Protein 5XHB (pdb70)

Sequence (195 aa):
VRFDEGSYTNFIYDNKSYFVTDKEIPQENVNNSKVKFYKLLIVDKSEKLLSSSNKNSVTLVLNNIYEASDKSLCGINDRYYKILPESDKGAVKALRLQNFDDNFVIDKNDSRKIDYGNIYSISDTTVSDEELGEYQDVLAEVRVFDSVSGKSIPRSEWQSRTEWDYGEIHSIRGKSLTEAFAVEINDDFKLATKV

Structure (mmCIF, N/CA/C/O backbone):
data_5XHB
#
_entry.id   5XHB
#
_cell.length_a   45.984
_cell.length_b   76.866
_cell.length_c   76.667
_cell.angle_alpha   90.00
_cell.angle_beta   90.00
_cell.angle_gamma   90.00
#
_symmetry.space_group_name_H-M   'P 21 21 21'
#
loop_
_entity.id
_entity.type
_entity.pdbx_description
1 polymer 'Nisin immunity protein'
2 non-polymer 'SULFATE ION'
3 water water
#
loop_
_atom_site.group_PDB
_atom_site.id
_atom_site.type_symbol
_atom_site.label_atom_id
_atom_site.label_alt_id
_atom_site.label_comp_id
_atom_site.label_asym_id
_atom_site.label_entity_id
_atom_site.label_seq_id
_atom_site.pdbx_PDB_ins_code
_atom_site.Cartn_x
_atom_site.Cartn_y
_atom_site.Cartn_z
_atom_site.occupancy
_atom_site.B_iso_or_equiv
_atom_site.auth_seq_id
_atom_site.auth_comp_id
_atom_site.auth_asym_id
_atom_site.auth_atom_id
_atom_site.pdbx_PDB_model_num
ATOM 1 N N . VAL A 1 10 ? 50.112 50.454 61.851 1.00 29.39 28 VAL A N 1
ATOM 2 C CA . VAL A 1 10 ? 48.754 50.885 61.522 1.00 28.20 28 VAL A CA 1
ATOM 3 C C . VAL A 1 10 ? 48.292 52.030 62.420 1.00 30.70 28 VAL A C 1
ATOM 4 O O . VAL A 1 10 ? 48.112 51.856 63.626 1.00 32.37 28 VAL A O 1
ATOM 8 N N . ARG A 1 11 ? 48.108 53.203 61.828 1.00 24.04 29 ARG A N 1
ATOM 9 C CA . ARG A 1 11 ? 47.684 54.379 62.572 1.00 25.00 29 ARG A CA 1
ATOM 10 C C . ARG A 1 11 ? 46.453 55.020 61.963 1.00 21.90 29 ARG A C 1
ATOM 11 O O . ARG A 1 11 ? 46.510 55.550 60.857 1.00 22.74 29 ARG A O 1
ATOM 19 N N . PHE A 1 12 ? 45.345 55.006 62.691 1.00 19.64 30 PHE A N 1
ATOM 20 C CA . PHE A 1 12 ? 44.154 55.689 62.207 1.00 23.37 30 PHE A CA 1
ATOM 21 C C . PHE A 1 12 ? 44.296 57.190 62.367 1.00 27.89 30 PHE A C 1
ATOM 22 O O . PHE A 1 12 ? 44.895 57.655 63.340 1.00 26.24 30 PHE A O 1
ATOM 30 N N . ASP A 1 13 ? 43.771 57.935 61.395 1.00 23.36 31 ASP A N 1
ATOM 31 C CA . ASP A 1 13 ? 43.704 59.394 61.480 1.00 28.06 31 ASP A CA 1
ATOM 32 C C . ASP A 1 13 ? 42.912 59.813 62.708 1.00 29.30 31 ASP A C 1
ATOM 33 O O . ASP A 1 13 ? 41.954 59.141 63.091 1.00 28.28 31 ASP A O 1
ATOM 38 N N . GLU A 1 14 ? 43.306 60.926 63.323 1.00 31.79 32 GLU A N 1
ATOM 39 C CA . GLU A 1 14 ? 42.614 61.407 64.516 1.00 29.82 32 GLU A CA 1
ATOM 40 C C . GLU A 1 14 ? 41.143 61.641 64.206 1.00 31.86 32 GLU A C 1
ATOM 41 O O . GLU A 1 14 ? 40.807 62.250 63.192 1.00 31.80 32 GLU A O 1
ATOM 47 N N . GLY A 1 15 ? 40.264 61.129 65.063 1.00 25.83 33 GLY A N 1
ATOM 48 C CA . GLY A 1 15 ? 38.836 61.309 64.876 1.00 29.09 33 GLY A CA 1
ATOM 49 C C . GLY A 1 15 ? 38.168 60.432 63.821 1.00 24.45 33 GLY A C 1
ATOM 50 O O . GLY A 1 15 ? 36.969 60.546 63.609 1.00 24.36 33 GLY A O 1
ATOM 51 N N . SER A 1 16 ? 38.927 59.557 63.165 1.00 24.78 34 SER A N 1
ATOM 52 C CA . SER A 1 16 ? 38.366 58.709 62.108 1.00 21.51 34 SER A CA 1
ATOM 53 C C . SER A 1 16 ? 38.227 57.253 62.538 1.00 22.00 34 SER A C 1
ATOM 54 O O . SER A 1 16 ? 39.079 56.742 63.258 1.00 24.85 34 SER A O 1
ATOM 57 N N . TYR A 1 17 ? 37.167 56.580 62.094 1.00 17.73 35 TYR A N 1
ATOM 58 C CA . TYR A 1 17 ? 37.131 55.129 62.243 1.00 20.24 35 TYR A CA 1
ATOM 59 C C . TYR A 1 17 ? 37.335 54.411 60.897 1.00 18.52 35 TYR A C 1
ATOM 60 O O . TYR A 1 17 ? 37.227 53.190 60.835 1.00 20.21 35 TYR A O 1
ATOM 69 N N . THR A 1 18 ? 37.660 55.143 59.829 1.00 17.67 36 THR A N 1
ATOM 70 C CA . THR A 1 18 ? 37.860 54.479 58.531 1.00 17.86 36 THR A CA 1
ATOM 71 C C . THR A 1 18 ? 39.208 54.787 57.867 1.00 17.96 36 THR A C 1
ATOM 72 O O . THR A 1 18 ? 39.729 53.971 57.099 1.00 15.76 36 THR A O 1
ATOM 76 N N . ASN A 1 19 ? 39.775 55.953 58.142 1.00 15.36 37 ASN A N 1
ATOM 77 C CA . ASN A 1 19 ? 40.964 56.376 57.405 1.00 17.58 37 ASN A CA 1
ATOM 78 C C . ASN A 1 19 ? 42.252 56.153 58.193 1.00 17.60 37 ASN A C 1
ATOM 79 O O . ASN A 1 19 ? 42.374 56.566 59.359 1.00 20.07 37 ASN A O 1
ATOM 84 N N . PHE A 1 20 ? 43.217 55.492 57.566 1.00 18.05 38 PHE A N 1
ATOM 85 C CA . PHE A 1 20 ? 44.433 55.149 58.286 1.00 18.27 38 PHE A CA 1
ATOM 86 C C . PHE A 1 20 ? 45.654 55.066 57.396 1.00 19.88 38 PHE A C 1
ATOM 87 O O . PHE A 1 20 ? 45.565 55.076 56.165 1.00 16.94 38 PHE A O 1
ATOM 95 N N . ILE A 1 21 ? 46.808 54.982 58.040 1.00 20.51 39 ILE A N 1
ATOM 96 C CA . ILE A 1 21 ? 48.054 54.807 57.328 1.00 17.92 39 ILE A CA 1
ATOM 97 C C . ILE A 1 21 ? 48.692 53.497 57.753 1.00 20.62 39 ILE A C 1
ATOM 98 O O . ILE A 1 21 ? 48.728 53.172 58.938 1.00 25.69 39 ILE A O 1
ATOM 103 N N . TYR A 1 22 ? 49.181 52.740 56.785 1.00 22.83 40 TYR A N 1
ATOM 104 C CA . TYR A 1 22 ? 49.849 51.489 57.079 1.00 24.78 40 TYR A CA 1
ATOM 105 C C . TYR A 1 22 ? 51.039 51.336 56.140 1.00 31.38 40 TYR A C 1
ATOM 106 O O . TYR A 1 22 ? 50.894 51.440 54.923 1.00 28.20 40 TYR A O 1
ATOM 115 N N . ASP A 1 23 ? 52.216 51.108 56.718 1.00 32.14 41 ASP A N 1
ATOM 116 C CA . ASP A 1 23 ? 53.444 50.945 55.942 1.00 36.84 41 ASP A CA 1
ATOM 117 C C . ASP A 1 23 ? 53.642 52.142 55.016 1.00 32.70 41 ASP A C 1
ATOM 118 O O . ASP A 1 23 ? 53.942 51.985 53.835 1.00 35.03 41 ASP A O 1
ATOM 123 N N . ASN A 1 24 ? 53.426 53.333 55.568 1.00 30.92 42 ASN A N 1
ATOM 124 C CA . ASN A 1 24 ? 53.564 54.606 54.855 1.00 33.27 42 ASN A CA 1
ATOM 125 C C . ASN A 1 24 ? 52.623 54.839 53.663 1.00 31.43 42 ASN A C 1
ATOM 126 O O . ASN A 1 24 ? 52.902 55.685 52.815 1.00 32.34 42 ASN A O 1
ATOM 131 N N . LYS A 1 25 ? 51.519 54.107 53.593 1.00 21.25 43 LYS A N 1
ATOM 132 C CA . LYS A 1 25 ? 50.542 54.327 52.521 1.00 21.93 43 LYS A CA 1
ATOM 133 C C . LYS A 1 25 ? 49.162 54.587 53.124 1.00 20.79 43 LYS A C 1
ATOM 134 O O . LYS A 1 25 ? 48.838 54.044 54.169 1.00 20.02 43 LYS A O 1
ATOM 140 N N . SER A 1 26 ? 48.360 55.421 52.471 1.00 17.07 44 SER A N 1
ATOM 141 C CA . SER A 1 26 ? 47.052 55.770 53.009 1.00 17.81 44 SER A CA 1
ATOM 142 C C . SER A 1 26 ? 45.942 54.870 52.472 1.00 17.57 44 SER A C 1
ATOM 143 O O . SER A 1 26 ? 45.812 54.688 51.258 1.00 15.00 44 SER A O 1
ATOM 146 N N . TYR A 1 27 ? 45.133 54.347 53.390 1.00 16.21 45 TYR A N 1
ATOM 147 C CA . TYR A 1 27 ? 44.035 53.433 53.071 1.00 16.36 45 TYR A CA 1
ATOM 148 C C . TYR A 1 27 ? 42.749 53.862 53.745 1.00 15.82 45 TYR A C 1
ATOM 149 O O . TYR A 1 27 ? 42.780 54.619 54.719 1.00 17.48 45 TYR A O 1
ATOM 158 N N . PHE A 1 28 ? 41.618 53.319 53.294 1.00 12.05 46 PHE A N 1
ATOM 159 C CA . PHE A 1 28 ? 40.422 53.395 54.125 1.00 13.22 46 PHE A CA 1
ATOM 160 C C . PHE A 1 28 ? 39.720 52.043 54.238 1.00 12.09 46 PHE A C 1
ATOM 161 O O . PHE A 1 28 ? 39.857 51.178 53.380 1.00 10.15 46 PHE A O 1
ATOM 169 N N . VAL A 1 29 ? 39.003 51.847 55.339 1.00 10.29 47 VAL A N 1
ATOM 170 C CA . VAL A 1 29 ? 38.150 50.669 55.474 1.00 11.35 47 VAL A CA 1
ATOM 171 C C . VAL A 1 29 ? 36.872 50.882 54.670 1.00 12.35 47 VAL A C 1
ATOM 172 O O . VAL A 1 29 ? 36.146 51.857 54.887 1.00 13.83 47 VAL A O 1
ATOM 176 N N . THR A 1 30 ? 36.598 49.963 53.753 1.00 12.38 48 THR A N 1
ATOM 177 C CA . THR A 1 30 ? 35.413 50.037 52.912 1.00 11.43 48 THR A CA 1
ATOM 178 C C . THR A 1 30 ? 34.223 49.337 53.546 1.00 12.62 48 THR A C 1
ATOM 179 O O . THR A 1 30 ? 34.356 48.666 54.570 1.00 13.25 48 THR A O 1
ATOM 183 N N . ASP A 1 31 ? 33.071 49.456 52.887 1.00 12.26 49 ASP A N 1
ATOM 184 C CA . ASP A 1 31 ? 31.861 48.766 53.322 1.00 12.75 49 ASP A CA 1
ATOM 185 C C . ASP A 1 31 ? 31.711 47.413 52.611 1.00 20.19 49 ASP A C 1
ATOM 186 O O . ASP A 1 31 ? 30.648 46.782 52.676 1.00 18.80 49 ASP A O 1
ATOM 191 N N . LYS A 1 32 ? 32.766 46.982 51.916 1.00 14.88 50 LYS A N 1
ATOM 192 C CA . LYS A 1 32 ? 32.778 45.681 51.235 1.00 14.99 50 LYS A CA 1
ATOM 193 C C . LYS A 1 32 ? 33.141 44.555 52.197 1.00 16.44 50 LYS A C 1
ATOM 194 O O . LYS A 1 32 ? 34.305 44.389 52.535 1.00 14.04 50 LYS A O 1
ATOM 200 N N . GLU A 1 33 ? 32.159 43.767 52.624 1.00 16.35 51 GLU A N 1
ATOM 201 C CA . GLU A 1 33 ? 32.452 42.704 53.584 1.00 16.29 51 GLU A CA 1
ATOM 202 C C . GLU A 1 33 ? 33.071 41.504 52.882 1.00 17.72 51 GLU A C 1
ATOM 203 O O . GLU A 1 33 ? 32.674 41.143 51.770 1.00 18.57 51 GLU A O 1
ATOM 209 N N . ILE A 1 34 ? 34.067 40.906 53.525 1.00 18.79 52 ILE A N 1
ATOM 210 C CA . ILE A 1 34 ? 34.712 39.693 53.030 1.00 20.22 52 ILE A CA 1
ATOM 211 C C . ILE A 1 34 ? 34.290 38.491 53.879 1.00 22.49 52 ILE A C 1
ATOM 212 O O . ILE A 1 34 ? 34.501 38.498 55.091 1.00 20.49 52 ILE A O 1
ATOM 217 N N . PRO A 1 35 ? 33.707 37.455 53.256 1.00 24.98 53 PRO A N 1
ATOM 218 C CA . PRO A 1 35 ? 33.325 36.278 54.052 1.00 26.00 53 PRO A CA 1
ATOM 219 C C . PRO A 1 35 ? 34.542 35.615 54.680 1.00 29.23 53 PRO A C 1
ATOM 220 O O . PRO A 1 35 ? 35.623 35.618 54.083 1.00 27.70 53 PRO A O 1
ATOM 224 N N . GLN A 1 36 ? 34.370 35.049 55.869 1.00 29.23 54 GLN A N 1
ATOM 225 C CA . GLN A 1 36 ? 35.484 34.480 56.617 1.00 28.97 54 GLN A CA 1
ATOM 226 C C . GLN A 1 36 ? 36.212 33.415 55.806 1.00 25.67 54 GLN A C 1
ATOM 227 O O . GLN A 1 36 ? 37.419 33.250 55.929 1.00 30.35 54 GLN A O 1
ATOM 233 N N . GLU A 1 37 ? 35.471 32.705 54.967 1.00 26.56 55 GLU A N 1
ATOM 234 C CA . GLU A 1 37 ? 36.054 31.623 54.177 1.00 35.53 55 GLU A CA 1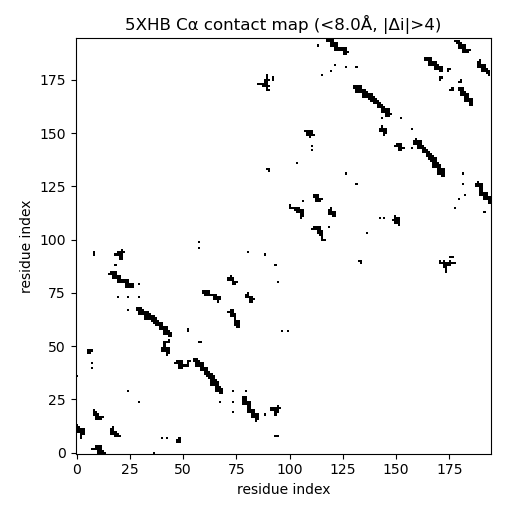
ATOM 235 C C . GLU A 1 37 ? 37.026 32.135 53.115 1.00 36.99 55 GLU A C 1
ATOM 236 O O . GLU A 1 37 ? 37.845 31.374 52.605 1.00 33.06 55 GLU A O 1
ATOM 242 N N . ASN A 1 38 ? 36.942 33.424 52.795 1.00 31.74 56 ASN A N 1
ATOM 243 C CA . ASN A 1 38 ? 37.825 34.030 51.801 1.00 25.64 56 ASN A CA 1
ATOM 244 C C . ASN A 1 38 ? 39.001 34.774 52.421 1.00 29.91 56 ASN A C 1
ATOM 245 O O . ASN A 1 38 ? 39.788 35.412 51.718 1.00 27.71 56 ASN A O 1
ATOM 250 N N . VAL A 1 39 ? 39.124 34.699 53.741 1.00 23.96 57 VAL A N 1
ATOM 251 C CA . VAL A 1 39 ? 40.186 35.408 54.424 1.00 24.59 57 VAL A CA 1
ATOM 252 C C . VAL A 1 39 ? 41.335 34.451 54.695 1.00 31.88 57 VAL A C 1
ATOM 253 O O . VAL A 1 39 ? 41.129 33.355 55.214 1.00 31.49 57 VAL A O 1
ATOM 257 N N . ASN A 1 40 ? 42.544 34.850 54.319 1.00 29.46 58 ASN A N 1
ATOM 258 C CA . ASN A 1 40 ? 43.705 33.990 54.508 1.00 34.23 58 ASN A CA 1
ATOM 259 C C . ASN A 1 40 ? 44.658 34.516 55.578 1.00 36.08 58 ASN A C 1
ATOM 260 O O . ASN A 1 40 ? 44.227 34.890 56.665 1.00 40.29 58 ASN A O 1
ATOM 265 N N . ASN A 1 41 ? 45.951 34.538 55.277 1.00 36.82 59 ASN A N 1
ATOM 266 C CA . ASN A 1 41 ? 46.952 34.879 56.281 1.00 37.64 59 ASN A CA 1
ATOM 267 C C . ASN A 1 41 ? 46.877 36.328 56.761 1.00 36.44 59 ASN A C 1
ATOM 268 O O . ASN A 1 41 ? 46.666 37.244 55.968 1.00 32.53 59 ASN A O 1
ATOM 273 N N . SER A 1 42 ? 47.046 36.537 58.062 1.00 33.35 60 SER A N 1
ATOM 274 C CA . SER A 1 42 ? 47.247 37.888 58.564 1.00 33.60 60 SER A CA 1
ATOM 275 C C . SER A 1 42 ? 48.555 38.443 57.996 1.00 33.27 60 SER A C 1
ATOM 276 O O . SER A 1 42 ? 49.491 37.693 57.726 1.00 39.05 60 SER A O 1
ATOM 279 N N . LYS A 1 43 ? 48.600 39.755 57.789 1.00 34.67 61 LYS A N 1
ATOM 280 C CA . LYS A 1 43 ? 49.787 40.429 57.283 1.00 31.49 61 LYS A CA 1
ATOM 281 C C . LYS A 1 43 ? 50.312 41.377 58.340 1.00 34.11 61 LYS A C 1
ATOM 282 O O . LYS A 1 43 ? 51.504 41.662 58.398 1.00 31.12 61 LYS A O 1
ATOM 288 N N . VAL A 1 44 ? 49.399 41.885 59.165 1.00 30.87 62 VAL A N 1
ATOM 289 C CA . VAL A 1 44 ? 49.737 42.809 60.250 1.00 27.61 62 VAL A CA 1
ATOM 290 C C . VAL A 1 44 ? 48.881 42.522 61.462 1.00 31.87 62 VAL A C 1
ATOM 291 O O . VAL A 1 44 ? 47.660 42.449 61.345 1.00 24.30 62 VAL A O 1
ATOM 295 N N . LYS A 1 45 ? 49.509 42.389 62.625 1.00 26.21 63 LYS A N 1
ATOM 296 C CA . LYS A 1 45 ? 48.756 42.250 63.858 1.00 26.03 63 LYS A CA 1
ATOM 297 C C . LYS A 1 45 ? 48.646 43.593 64.581 1.00 27.40 63 LYS A C 1
ATOM 298 O O . LYS A 1 45 ? 49.640 44.288 64.776 1.00 31.46 63 LYS A O 1
ATOM 304 N N . PHE A 1 46 ? 47.420 43.970 64.928 1.00 22.47 64 PHE A N 1
ATOM 305 C CA . PHE A 1 46 ? 47.158 45.154 65.740 1.00 20.95 64 PHE A CA 1
ATOM 306 C C . PHE A 1 46 ? 45.769 45.019 66.344 1.00 22.55 64 PHE A C 1
ATOM 307 O O . PHE A 1 46 ? 44.957 44.229 65.865 1.00 22.61 64 PHE A O 1
ATOM 315 N N . TYR A 1 47 ? 45.498 45.809 67.378 1.00 19.58 65 TYR A N 1
ATOM 316 C CA . TYR A 1 47 ? 44.209 45.803 68.053 1.00 20.77 65 TYR A CA 1
ATOM 317 C C . TYR A 1 47 ? 43.866 47.228 68.458 1.00 23.09 65 TYR A C 1
ATOM 318 O O . TYR A 1 47 ? 44.623 47.870 69.184 1.00 24.42 65 TYR A O 1
ATOM 327 N N . LYS A 1 48 ? 42.728 47.725 67.994 1.00 19.97 66 LYS A N 1
ATOM 328 C CA . LYS A 1 48 ? 42.309 49.074 68.329 1.00 23.20 66 LYS A CA 1
ATOM 329 C C . LYS A 1 48 ? 40.819 49.106 68.643 1.00 22.83 66 LYS A C 1
ATOM 330 O O . LYS A 1 48 ? 40.008 48.577 67.894 1.00 22.31 66 LYS A O 1
ATOM 336 N N . LEU A 1 49 ? 40.459 49.716 69.765 1.00 22.22 67 LEU A N 1
ATOM 337 C CA . LEU A 1 49 ? 39.056 49.859 70.097 1.00 22.74 67 LEU A CA 1
ATOM 338 C C . LEU A 1 49 ? 38.624 51.302 69.909 1.00 24.00 67 LEU A C 1
ATOM 339 O O . LEU A 1 49 ? 39.259 52.223 70.420 1.00 29.34 67 LEU A O 1
ATOM 344 N N . LEU A 1 50 ? 37.541 51.493 69.172 1.00 20.33 68 LEU A N 1
ATOM 345 C CA . LEU A 1 50 ? 36.978 52.816 68.977 1.00 24.01 68 LEU A CA 1
ATOM 346 C C . LEU A 1 50 ? 35.537 52.822 69.434 1.00 26.35 68 LEU A C 1
ATOM 347 O O . LEU A 1 50 ? 34.820 51.838 69.257 1.00 25.57 68 LEU A O 1
ATOM 352 N N . ILE A 1 51 ? 35.117 53.940 70.014 1.00 24.91 69 ILE A N 1
ATOM 353 C CA . ILE A 1 51 ? 33.733 54.136 70.408 1.00 21.84 69 ILE A CA 1
ATOM 354 C C . ILE A 1 51 ? 33.146 55.278 69.594 1.00 26.41 69 ILE A C 1
ATOM 355 O O . ILE A 1 51 ? 33.656 56.393 69.640 1.00 30.62 69 ILE A O 1
ATOM 360 N N . VAL A 1 52 ? 32.096 55.003 68.830 1.00 23.72 70 VAL A N 1
ATOM 3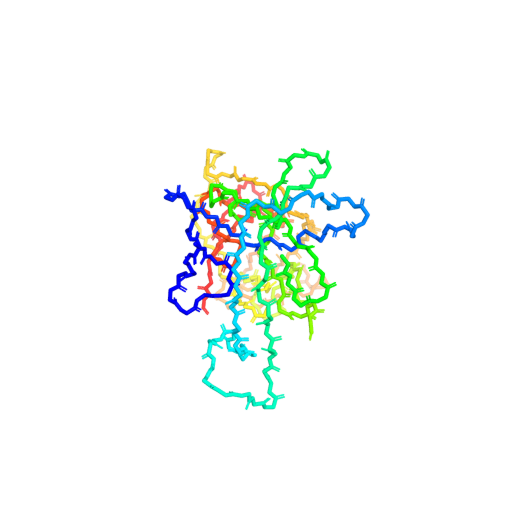61 C CA . VAL A 1 52 ? 31.610 55.985 67.866 1.00 28.70 70 VAL A CA 1
ATOM 362 C C . VAL A 1 52 ? 30.147 56.352 68.066 1.00 32.00 70 VAL A C 1
ATOM 363 O O . VAL A 1 52 ? 29.269 55.494 68.047 1.00 34.78 70 VAL A O 1
ATOM 367 N N . ASP A 1 53 ? 29.896 57.643 68.240 1.00 36.27 71 ASP A N 1
ATOM 368 C CA . ASP A 1 53 ? 28.537 58.149 68.333 1.00 38.74 71 ASP A CA 1
ATOM 369 C C . ASP A 1 53 ? 27.828 57.977 66.996 1.00 44.54 71 ASP A C 1
ATOM 370 O O . ASP A 1 53 ? 28.220 58.583 66.014 1.00 45.50 71 ASP A O 1
ATOM 383 N N . LYS A 1 55 ? 25.098 59.030 65.788 1.00 51.66 73 LYS A N 1
ATOM 384 C CA . LYS A 1 55 ? 24.438 60.202 65.215 1.00 56.12 73 LYS A CA 1
ATOM 385 C C . LYS A 1 55 ? 25.441 61.198 64.640 1.00 48.88 73 LYS A C 1
ATOM 386 O O . LYS A 1 55 ? 25.291 61.659 63.510 1.00 54.33 73 LYS A O 1
ATOM 392 N N . SER A 1 56 ? 26.464 61.527 65.415 1.00 47.00 74 SER A N 1
ATOM 393 C CA . SER A 1 56 ? 27.441 62.510 64.979 1.00 46.28 74 SER A CA 1
ATOM 394 C C . SER A 1 56 ? 28.648 61.857 64.307 1.00 52.42 74 SER A C 1
ATOM 395 O O . SER A 1 56 ? 29.491 62.547 63.729 1.00 53.03 74 SER A O 1
ATOM 398 N N . GLU A 1 57 ? 28.728 60.530 64.399 1.00 48.53 75 GLU A N 1
ATOM 399 C CA . GLU A 1 57 ? 29.854 59.756 63.870 1.00 44.53 75 GLU A CA 1
ATOM 400 C C . GLU A 1 57 ? 31.177 60.264 64.427 1.00 44.43 75 GLU A C 1
ATOM 401 O O . GLU A 1 57 ? 32.232 60.098 63.818 1.00 50.19 75 GLU A O 1
ATOM 407 N N . LYS A 1 58 ? 31.108 60.869 65.607 1.00 41.64 76 LYS A N 1
ATOM 408 C CA . LYS A 1 58 ? 32.291 61.347 66.300 1.00 40.54 76 LYS A CA 1
ATOM 409 C C . LYS A 1 58 ? 32.799 60.290 67.274 1.00 33.81 76 LYS A C 1
ATOM 410 O O . LYS A 1 58 ? 32.024 59.495 67.800 1.00 34.21 76 LYS A O 1
ATOM 416 N N . LEU A 1 59 ? 34.109 60.268 67.488 1.00 32.85 77 LEU A N 1
ATOM 417 C CA . LEU A 1 59 ? 34.701 59.346 68.442 1.00 32.46 77 LEU A CA 1
ATOM 418 C C . LEU A 1 59 ? 34.333 59.764 69.862 1.00 40.66 77 LEU A C 1
ATOM 419 O O . LEU A 1 59 ? 34.264 60.958 70.161 1.00 39.31 77 LEU A O 1
ATOM 424 N N . LEU A 1 60 ? 34.085 58.778 70.722 1.00 32.03 78 LEU A N 1
ATOM 425 C CA . LEU A 1 60 ? 33.765 59.021 72.126 1.00 36.69 78 LEU A CA 1
ATOM 426 C C . LEU A 1 60 ? 34.804 58.359 73.020 1.00 37.46 78 LEU A C 1
ATOM 427 O O . LEU A 1 60 ? 35.504 57.439 72.596 1.00 36.58 78 LEU A O 1
ATOM 432 N N . SER A 1 61 ? 34.905 58.827 74.260 1.00 41.94 79 SER A N 1
ATOM 433 C CA . SER A 1 61 ? 35.833 58.239 75.220 1.00 40.58 79 SER A CA 1
ATOM 434 C C . SE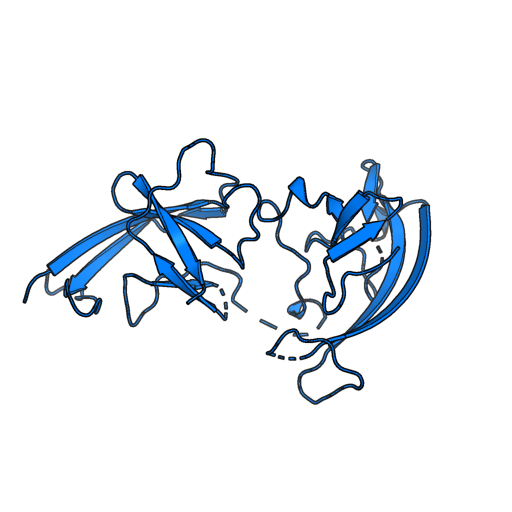R A 1 61 ? 35.140 57.157 76.051 1.00 44.02 79 SER A C 1
ATOM 435 O O . SER A 1 61 ? 35.796 56.350 76.711 1.00 44.68 79 SER A O 1
ATOM 438 N N . SER A 1 62 ? 33.811 57.146 76.003 1.00 41.06 80 SER A N 1
ATOM 439 C CA . SER A 1 62 ? 33.014 56.119 76.664 1.00 42.53 80 SER A CA 1
ATOM 440 C C . SER A 1 62 ? 31.684 55.981 75.932 1.00 38.09 80 SER A C 1
ATOM 441 O O . SER A 1 62 ? 31.262 56.903 75.231 1.00 42.40 80 SER A O 1
ATOM 444 N N . SER A 1 63 ? 31.025 54.837 76.087 1.00 36.54 81 SER A N 1
ATOM 445 C CA . SER A 1 63 ? 29.811 54.566 75.319 1.00 47.01 81 SER A CA 1
ATOM 446 C C . SER A 1 63 ? 28.631 55.427 75.775 1.00 52.72 81 SER A C 1
ATOM 447 O O . SER A 1 63 ? 28.560 55.835 76.932 1.00 57.31 81 SER A O 1
ATOM 450 N N . ASN A 1 64 ? 27.714 55.714 74.854 1.00 52.68 82 ASN A N 1
ATOM 451 C CA . ASN A 1 64 ? 26.469 56.390 75.203 1.00 52.29 82 ASN A CA 1
ATOM 452 C C . ASN A 1 64 ? 25.267 55.671 74.592 1.00 56.96 82 ASN A C 1
ATOM 453 O O . ASN A 1 64 ? 25.392 54.554 74.086 1.00 56.64 82 ASN A O 1
ATOM 458 N N . LYS A 1 65 ? 24.110 56.321 74.622 1.00 57.58 83 LYS A N 1
ATOM 459 C CA . LYS A 1 65 ? 22.872 55.694 74.169 1.00 61.30 83 LYS A CA 1
ATOM 460 C C . LYS A 1 65 ? 22.822 55.496 72.658 1.00 58.77 83 LYS A C 1
ATOM 461 O O . LYS A 1 65 ? 22.124 54.608 72.167 1.00 62.12 83 LYS A O 1
ATOM 467 N N . ASN A 1 66 ? 23.552 56.324 71.921 1.00 55.27 84 ASN A N 1
ATOM 468 C CA . ASN A 1 66 ? 23.612 56.177 70.471 1.00 58.61 84 ASN A CA 1
ATOM 469 C C . ASN A 1 66 ? 25.020 55.855 69.979 1.00 52.35 84 ASN A C 1
ATOM 470 O O . ASN A 1 66 ? 25.432 56.315 68.916 1.00 53.11 84 ASN A O 1
ATOM 475 N N . SER A 1 67 ? 25.762 55.066 70.747 1.00 51.82 85 SER A N 1
ATOM 476 C CA . SER A 1 67 ? 27.131 54.750 70.356 1.00 48.54 85 SER A CA 1
ATOM 477 C C . SER A 1 67 ? 27.275 53.301 69.909 1.00 46.23 85 SER A C 1
ATOM 478 O O . SER A 1 67 ? 26.477 52.438 70.280 1.00 42.94 85 SER A O 1
ATOM 481 N N . VAL A 1 68 ? 28.295 53.047 69.096 1.00 41.54 86 VAL A N 1
ATOM 482 C CA . VAL A 1 68 ? 28.655 51.686 68.735 1.00 31.17 86 VAL A CA 1
ATOM 483 C C . VAL A 1 68 ? 30.144 51.508 69.014 1.00 28.88 86 VAL A C 1
ATOM 484 O O . VAL A 1 68 ? 30.938 52.429 68.807 1.00 25.88 86 VAL A O 1
ATOM 488 N N . THR A 1 69 ? 30.505 50.340 69.537 1.00 24.53 87 THR A N 1
ATOM 489 C CA . THR A 1 69 ? 31.891 50.030 69.856 1.00 25.32 87 THR A CA 1
ATOM 490 C C . THR A 1 69 ? 32.488 49.171 68.753 1.00 25.66 87 THR A C 1
ATOM 491 O O . THR A 1 69 ? 31.925 48.142 68.380 1.00 23.84 87 THR A O 1
ATOM 495 N N . LEU A 1 70 ? 33.616 49.615 68.215 1.00 24.94 88 LEU A N 1
ATOM 496 C CA . LEU A 1 70 ? 34.286 48.879 67.152 1.00 23.79 88 LEU A CA 1
ATOM 497 C C . LEU A 1 70 ? 35.615 48.337 67.626 1.00 21.73 88 LEU A C 1
ATOM 498 O O . LEU A 1 70 ? 36.454 49.073 68.150 1.00 27.77 88 LEU A O 1
ATOM 503 N N . VAL A 1 71 ? 35.810 47.043 67.444 1.00 17.78 89 VAL A N 1
ATOM 504 C CA . VAL A 1 71 ? 37.129 46.471 67.656 1.00 17.67 89 VAL A CA 1
ATOM 505 C C . VAL A 1 71 ? 37.792 46.213 66.301 1.00 20.78 89 VAL A C 1
ATOM 506 O O . VAL A 1 71 ? 37.333 45.360 65.527 1.00 18.14 89 VAL A O 1
ATOM 510 N N . LEU A 1 72 ? 38.856 46.970 66.022 1.00 15.79 90 LEU A N 1
ATOM 511 C CA . LEU A 1 72 ? 39.633 46.841 64.793 1.00 18.45 90 LEU A CA 1
ATOM 512 C C . LEU A 1 72 ? 40.804 45.917 65.056 1.00 21.24 90 LEU A C 1
ATOM 513 O O . LEU A 1 72 ? 41.627 46.183 65.931 1.00 23.32 90 LEU A O 1
ATOM 518 N N . ASN A 1 73 ? 40.891 44.832 64.302 1.00 21.04 91 ASN A N 1
ATOM 519 C CA . ASN A 1 73 ? 41.801 43.763 64.682 1.00 20.62 91 ASN A CA 1
ATOM 520 C C . ASN A 1 73 ? 42.435 43.065 63.490 1.00 22.37 91 ASN A C 1
ATOM 521 O O . ASN A 1 73 ? 41.785 42.243 62.835 1.00 20.93 91 ASN A O 1
ATOM 526 N N . ASN A 1 74 ? 43.696 43.419 63.229 1.00 19.58 92 ASN A N 1
ATOM 527 C CA . ASN A 1 74 ? 44.550 42.803 62.216 1.00 20.82 92 ASN A CA 1
ATOM 528 C C . ASN A 1 74 ? 44.175 43.132 60.787 1.00 20.38 92 ASN A C 1
ATOM 529 O O . ASN A 1 74 ? 43.022 43.415 60.483 1.00 18.79 92 ASN A O 1
ATOM 534 N N . ILE A 1 75 ? 45.185 43.095 59.925 1.00 20.27 93 ILE A N 1
ATOM 535 C CA . ILE A 1 75 ? 44.995 43.163 58.479 1.00 17.19 93 ILE A CA 1
ATOM 536 C C . ILE A 1 75 ? 45.328 41.798 57.905 1.00 22.87 93 ILE A C 1
ATOM 537 O O . ILE A 1 75 ? 46.353 41.210 58.263 1.00 22.69 93 ILE A O 1
ATOM 542 N N . TYR A 1 76 ? 44.452 41.295 57.038 1.00 17.86 94 TYR A N 1
ATOM 543 C CA . TYR A 1 76 ? 44.602 39.995 56.396 1.00 21.28 94 TYR A CA 1
ATOM 544 C C . TYR A 1 76 ? 44.693 40.105 54.884 1.00 22.07 94 TYR A C 1
ATOM 545 O O . TYR A 1 76 ? 44.162 41.047 54.290 1.00 20.90 94 TYR A O 1
ATOM 554 N N . GLU A 1 77 ? 45.313 39.118 54.252 1.00 24.06 95 GLU A N 1
ATOM 555 C CA . GLU A 1 77 ? 45.193 39.013 52.807 1.00 21.42 95 GLU A CA 1
ATOM 556 C C . GLU A 1 77 ? 44.022 38.099 52.475 1.00 22.73 95 GLU A C 1
ATOM 557 O O . GLU A 1 77 ? 43.896 37.016 53.054 1.00 27.06 95 GLU A O 1
ATOM 563 N N . ALA A 1 78 ? 43.154 38.534 51.557 1.00 18.29 96 ALA A N 1
ATOM 564 C CA . ALA A 1 78 ? 42.023 37.716 51.140 1.00 17.64 96 ALA A CA 1
ATOM 565 C C . ALA A 1 78 ? 42.402 36.812 49.956 1.00 23.95 96 ALA A C 1
ATOM 566 O O . ALA A 1 78 ? 43.491 36.930 49.398 1.00 23.67 96 ALA A O 1
ATOM 568 N N . SER A 1 79 ? 41.500 35.920 49.563 1.00 25.21 97 SER A N 1
ATOM 569 C CA . SER A 1 79 ? 41.826 34.931 48.536 1.00 25.75 97 SER A CA 1
ATOM 570 C C . SER A 1 79 ? 42.042 35.550 47.152 1.00 29.56 97 SER A C 1
ATOM 571 O O . SER A 1 79 ? 42.623 34.909 46.275 1.00 27.26 97 SER A O 1
ATOM 574 N N . ASP A 1 80 ? 41.587 36.787 46.954 1.00 27.13 98 ASP A N 1
ATOM 575 C CA . ASP A 1 80 ? 41.804 37.481 45.679 1.00 25.79 98 ASP A CA 1
ATOM 576 C C . ASP A 1 80 ? 43.008 38.429 45.755 1.00 24.85 98 ASP A C 1
ATOM 577 O O . ASP A 1 80 ? 43.211 39.271 44.873 1.00 21.28 98 ASP A O 1
ATOM 582 N N . LYS A 1 81 ? 43.791 38.274 46.817 1.00 22.30 99 LYS A N 1
ATOM 583 C CA . LYS A 1 81 ? 44.991 39.068 47.084 1.00 23.09 99 LYS A CA 1
ATOM 584 C C . LYS A 1 81 ? 44.702 40.519 47.480 1.00 23.27 99 LYS A C 1
ATOM 585 O O . LYS A 1 81 ? 45.624 41.314 47.633 1.00 22.16 99 LYS A O 1
ATOM 591 N N . SER A 1 82 ? 43.435 40.866 47.693 1.00 19.72 100 SER A N 1
ATOM 592 C CA . SER A 1 82 ? 43.137 42.173 48.266 1.00 17.13 100 SER A CA 1
ATOM 593 C C . SER A 1 82 ? 43.396 42.102 49.773 1.00 22.21 100 SER A C 1
ATOM 594 O O . SER A 1 82 ? 43.574 41.015 50.325 1.00 21.60 100 SER A O 1
ATOM 597 N N . LEU A 1 83 ? 43.463 43.248 50.443 1.00 16.77 101 LEU A N 1
ATOM 598 C CA . LEU A 1 83 ? 43.649 43.241 51.896 1.00 17.39 101 LEU A CA 1
ATOM 599 C C . LEU A 1 83 ? 42.332 43.527 52.606 1.00 18.53 101 LEU A C 1
ATOM 600 O O . LEU A 1 83 ? 41.459 44.202 52.061 1.00 13.22 101 LEU A O 1
ATOM 605 N N . CYS A 1 84 ? 42.182 43.019 53.823 1.00 15.66 102 CYS A N 1
ATOM 606 C CA . CYS A 1 84 ? 40.998 43.347 54.602 1.00 13.57 102 CYS A CA 1
ATOM 607 C C . CYS A 1 84 ? 41.334 43.473 56.082 1.00 15.91 102 CYS A C 1
ATOM 608 O O . CYS A 1 84 ? 42.433 43.110 56.522 1.00 19.51 102 CYS A O 1
ATOM 619 N N . GLY A 1 86 ? 39.924 43.082 60.206 1.00 17.56 104 GLY A N 1
ATOM 620 C CA . GLY A 1 86 ? 38.933 42.555 61.131 1.00 18.03 104 GLY A CA 1
ATOM 621 C C . GLY A 1 86 ? 38.203 43.698 61.811 1.00 15.28 104 GLY A C 1
ATOM 622 O O . GLY A 1 86 ? 38.832 44.565 62.429 1.00 16.24 104 GLY A O 1
ATOM 623 N N . ILE A 1 87 ? 36.879 43.718 61.670 1.00 13.40 105 ILE A N 1
ATOM 624 C CA . ILE A 1 87 ? 36.046 44.701 62.336 1.00 13.69 105 ILE A CA 1
ATOM 625 C C . ILE A 1 87 ? 34.970 43.963 63.118 1.00 14.99 105 ILE A C 1
ATOM 626 O O . ILE A 1 87 ? 34.062 43.378 62.528 1.00 13.78 105 ILE A O 1
ATOM 631 N N . ASN A 1 88 ? 35.066 44.017 64.437 1.00 15.74 106 ASN A N 1
ATOM 632 C CA . ASN A 1 88 ? 34.194 43.224 65.303 1.00 15.55 106 ASN A CA 1
ATOM 633 C C . ASN A 1 88 ? 34.228 41.779 64.836 1.00 15.19 106 ASN A C 1
ATOM 634 O O . ASN A 1 88 ? 35.307 41.197 64.782 1.00 15.15 106 ASN A O 1
ATOM 639 N N . ASP A 1 89 ? 33.080 41.212 64.478 1.00 15.26 107 ASP A N 1
ATOM 640 C CA . ASP A 1 89 ? 33.033 39.802 64.092 1.00 17.59 107 ASP A CA 1
ATOM 641 C C . ASP A 1 89 ? 33.093 39.593 62.578 1.00 21.49 107 ASP A C 1
ATOM 642 O O . ASP A 1 89 ? 32.831 38.497 62.103 1.00 17.21 107 ASP A O 1
ATOM 647 N N . ARG A 1 90 ? 33.446 40.635 61.826 1.00 17.17 108 ARG A N 1
ATOM 648 C CA . ARG A 1 90 ? 33.477 40.535 60.371 1.00 16.24 108 ARG A CA 1
ATOM 649 C C . ARG A 1 90 ? 34.829 40.949 59.812 1.00 17.58 108 ARG A C 1
ATOM 650 O O . ARG A 1 90 ? 35.743 41.285 60.560 1.00 13.96 108 ARG A O 1
ATOM 658 N N . TYR A 1 91 ? 34.927 40.917 58.487 1.00 14.41 109 TYR A N 1
ATOM 659 C CA . TYR A 1 91 ? 36.110 41.373 57.763 1.00 17.18 109 TYR A CA 1
ATOM 660 C C . TYR A 1 91 ? 35.682 42.324 56.658 1.00 16.48 109 TYR A C 1
ATOM 661 O O . TYR A 1 91 ? 34.723 42.047 55.936 1.00 15.70 109 TYR A O 1
ATOM 670 N N . TYR A 1 92 ? 36.387 43.442 56.521 1.00 14.54 110 TYR A N 1
ATOM 671 C CA . TYR A 1 92 ? 36.023 44.406 55.495 1.00 13.38 110 TYR A CA 1
ATOM 672 C C . TYR A 1 92 ? 37.240 44.767 54.675 1.00 14.30 110 TYR A C 1
ATOM 673 O O . TYR A 1 92 ? 38.320 44.986 55.225 1.00 12.56 110 TYR A O 1
ATOM 682 N N . LYS A 1 93 ? 37.059 44.806 53.357 1.00 13.92 111 LYS A N 1
ATOM 683 C CA . LYS A 1 93 ? 38.144 45.141 52.442 1.00 11.59 111 LYS A CA 1
ATOM 684 C C . LYS A 1 93 ? 38.677 46.527 52.754 1.00 11.97 111 LYS A C 1
ATOM 685 O O . LYS A 1 93 ? 37.909 47.411 53.129 1.00 13.42 111 LYS A O 1
ATOM 691 N N . ILE A 1 94 ? 39.987 46.706 52.619 1.00 12.20 112 ILE A N 1
ATOM 692 C CA . ILE A 1 94 ? 40.573 48.036 52.697 1.00 11.98 112 ILE A CA 1
ATOM 693 C C . ILE A 1 94 ? 41.072 48.397 51.297 1.00 12.56 112 ILE A C 1
ATOM 694 O O . ILE A 1 94 ? 41.441 47.514 50.520 1.00 14.87 112 ILE A O 1
ATOM 699 N N . LEU A 1 95 ? 41.060 49.687 50.983 1.00 10.81 113 LEU A N 1
ATOM 700 C CA . LEU A 1 95 ? 41.483 50.174 49.672 1.00 10.21 113 LEU A CA 1
ATOM 701 C C . LEU A 1 95 ? 42.343 51.413 49.846 1.00 11.98 113 LEU A C 1
ATOM 702 O O . LEU A 1 95 ? 42.208 52.118 50.837 1.00 10.65 113 LEU A O 1
ATOM 707 N N . PRO A 1 96 ? 43.221 51.695 48.873 1.00 13.68 114 PRO A N 1
ATOM 708 C CA . PRO A 1 96 ? 43.961 52.963 48.896 1.00 13.11 114 PRO A CA 1
ATOM 709 C C . PRO A 1 96 ? 42.991 54.143 48.852 1.00 13.25 114 PRO A C 1
ATOM 710 O O . PRO A 1 96 ? 41.895 54.013 48.305 1.00 11.65 114 PRO A O 1
ATOM 714 N N . GLU A 1 97 ? 43.390 55.276 49.411 1.00 13.28 115 GLU A N 1
ATOM 715 C CA . GLU A 1 97 ? 42.550 56.469 49.420 1.00 12.72 115 GLU A CA 1
ATOM 716 C C . GLU A 1 97 ? 42.280 57.006 48.024 1.00 19.32 115 GLU A C 1
ATOM 717 O O . GLU A 1 97 ? 41.332 57.760 47.819 1.00 14.30 115 GLU A O 1
ATOM 723 N N . SER A 1 98 ? 43.096 56.605 47.054 1.00 14.37 116 SER A N 1
ATOM 724 C CA . SER A 1 98 ? 42.826 56.959 45.662 1.00 18.22 116 SER A CA 1
ATOM 725 C C . SER A 1 98 ? 41.467 56.434 45.187 1.00 16.68 116 SER A C 1
ATOM 726 O O . SER A 1 98 ? 40.916 56.920 44.189 1.00 17.95 116 SER A O 1
ATOM 729 N N . ASP A 1 99 ? 40.920 55.456 45.914 1.00 14.08 117 ASP A N 1
ATOM 730 C CA . ASP A 1 99 ? 39.626 54.870 45.589 1.00 13.07 117 ASP A CA 1
ATOM 731 C C . ASP A 1 99 ? 38.437 55.473 46.376 1.00 13.46 117 ASP A C 1
ATOM 732 O O . ASP A 1 99 ? 37.313 54.982 46.257 1.00 11.62 117 ASP A O 1
ATOM 737 N N . LYS A 1 100 ? 38.676 56.507 47.179 1.00 12.46 118 LYS A N 1
ATOM 738 C CA . LYS A 1 100 ? 37.598 57.066 47.992 1.00 14.22 118 LYS A CA 1
ATOM 739 C C . LYS A 1 100 ? 36.505 57.577 47.069 1.00 12.97 118 LYS A C 1
ATOM 740 O O . LYS A 1 100 ? 36.792 58.077 45.986 1.00 14.62 118 LYS A O 1
ATOM 746 N N . GLY A 1 101 ? 35.256 57.415 47.492 1.00 13.17 119 GLY A N 1
ATOM 747 C CA . GLY A 1 101 ? 34.118 57.798 46.673 1.00 13.90 119 GLY A CA 1
ATOM 748 C C . GLY A 1 101 ? 33.687 56.763 45.643 1.00 15.65 119 GLY A C 1
ATOM 749 O O . GLY A 1 101 ? 32.501 56.659 45.338 1.00 16.53 119 GLY A O 1
ATOM 750 N N . ALA A 1 102 ? 34.642 56.018 45.084 1.00 14.60 120 ALA A N 1
ATOM 751 C CA . ALA A 1 102 ? 34.317 54.962 44.122 1.00 15.06 120 ALA A CA 1
ATOM 752 C C . ALA A 1 102 ? 33.646 53.804 44.834 1.00 14.97 120 ALA A C 1
ATOM 753 O O . ALA A 1 102 ? 32.710 53.184 44.314 1.00 15.08 120 ALA A O 1
ATOM 755 N N . VAL A 1 103 ? 34.155 53.528 46.028 1.00 12.28 121 VAL A N 1
ATOM 756 C CA . VAL A 1 103 ? 33.656 52.493 46.922 1.00 13.66 121 VAL A CA 1
ATOM 757 C C . VAL A 1 103 ? 33.358 53.145 48.267 1.00 14.51 121 VAL A C 1
ATOM 758 O O . VAL A 1 103 ? 34.201 53.884 48.801 1.00 13.75 121 VAL A O 1
ATOM 762 N N . LYS A 1 104 ? 32.171 52.892 48.814 1.00 15.77 122 LYS A N 1
ATOM 763 C CA . LYS A 1 104 ? 31.754 53.544 50.063 1.00 13.28 122 LYS A CA 1
ATOM 764 C C . LYS A 1 104 ? 32.611 53.093 51.234 1.00 13.34 122 LYS A C 1
ATOM 765 O O . LYS A 1 104 ? 33.066 51.947 51.284 1.00 14.03 122 LYS A O 1
ATOM 771 N N . ALA A 1 105 ? 32.839 53.999 52.177 1.00 12.96 123 ALA A N 1
ATOM 772 C CA . ALA A 1 105 ? 33.563 53.658 53.390 1.00 13.79 123 ALA A CA 1
ATOM 773 C C . ALA A 1 105 ? 32.654 52.831 54.287 1.00 14.15 123 ALA A C 1
ATOM 774 O O . ALA A 1 105 ? 31.431 52.822 54.113 1.00 13.54 123 ALA A O 1
ATOM 776 N N . LEU A 1 106 ? 33.275 52.149 55.239 1.00 13.60 124 LEU A N 1
ATOM 777 C CA . LEU A 1 106 ? 32.581 51.328 56.229 1.00 13.88 124 LEU A CA 1
ATOM 778 C C . LEU A 1 106 ? 31.392 52.060 56.841 1.00 17.88 124 LEU A C 1
ATOM 779 O O . LEU A 1 106 ? 31.530 53.201 57.280 1.00 16.14 124 LEU A O 1
ATOM 784 N N . ARG A 1 107 ? 30.238 51.401 56.874 1.00 17.17 125 ARG A N 1
ATOM 785 C CA . ARG A 1 107 ? 29.042 51.971 57.481 1.00 19.19 125 ARG A CA 1
ATOM 786 C C . ARG A 1 107 ? 28.880 51.528 58.938 1.00 23.74 125 ARG A C 1
ATOM 787 O O . ARG A 1 107 ? 28.882 50.339 59.239 1.00 20.55 125 ARG A O 1
ATOM 795 N N . LEU A 1 108 ? 28.733 52.506 59.823 1.00 24.17 126 LEU A N 1
ATOM 796 C CA . LEU A 1 108 ? 28.527 52.274 61.249 1.00 28.19 126 LEU A CA 1
ATOM 797 C C . LEU A 1 108 ? 27.284 51.426 61.509 1.00 29.98 126 LEU A C 1
ATOM 798 O O . LEU A 1 108 ? 27.247 50.609 62.432 1.00 30.03 126 LEU A O 1
ATOM 803 N N . GLN A 1 109 ? 26.274 51.615 60.666 1.00 32.31 127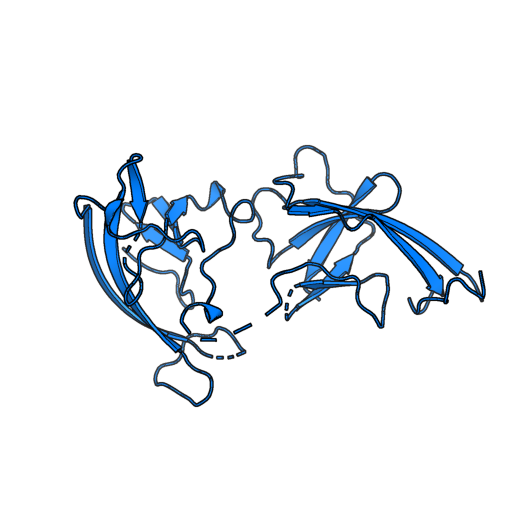 GLN A N 1
ATOM 804 C CA . GLN A 1 109 ? 24.985 50.952 60.822 1.00 34.91 127 GLN A CA 1
ATOM 805 C C . GLN A 1 109 ? 25.095 49.440 60.731 1.00 34.61 127 GLN A C 1
ATOM 806 O O . GLN A 1 109 ? 24.217 48.731 61.217 1.00 32.62 127 GLN A O 1
ATOM 812 N N . ASN A 1 110 ? 26.163 48.944 60.110 1.00 26.99 128 ASN A N 1
ATOM 813 C CA . ASN A 1 110 ? 26.412 47.501 60.054 1.00 29.10 128 ASN A CA 1
ATOM 814 C C . ASN A 1 110 ? 26.451 46.843 61.435 1.00 28.35 128 ASN A C 1
ATOM 815 O O . ASN A 1 110 ? 26.152 45.658 61.580 1.00 31.68 128 ASN A O 1
ATOM 820 N N . PHE A 1 111 ? 26.858 47.608 62.441 1.00 28.16 129 PHE A N 1
ATOM 821 C CA . PHE A 1 111 ? 27.088 47.055 63.769 1.00 26.55 129 PHE A CA 1
ATOM 822 C C . PHE A 1 111 ? 26.042 47.537 64.775 1.00 32.81 129 PHE A C 1
ATOM 823 O O . PHE A 1 111 ? 26.269 47.472 65.984 1.00 32.34 129 PHE A O 1
ATOM 831 N N . ASP A 1 119 ? 19.119 55.090 54.367 1.00 38.25 137 ASP A N 1
ATOM 832 C CA . ASP A 1 119 ? 19.756 56.402 54.312 1.00 36.08 137 ASP A CA 1
ATOM 833 C C . ASP A 1 119 ? 20.786 56.446 53.190 1.00 33.83 137 ASP A C 1
ATOM 834 O O . ASP A 1 119 ? 21.133 57.517 52.687 1.00 31.61 137 ASP A O 1
ATOM 839 N N . ASP A 1 120 ? 21.248 55.264 52.796 1.00 30.45 138 ASP A N 1
ATOM 840 C CA . ASP A 1 120 ? 22.387 55.121 51.892 1.00 31.02 138 ASP A CA 1
ATOM 841 C C . ASP A 1 120 ? 21.955 55.139 50.427 1.00 30.30 138 ASP A C 1
ATOM 842 O O . ASP A 1 120 ? 22.386 54.309 49.622 1.00 30.93 138 ASP A O 1
ATOM 847 N N . ASN A 1 121 ? 21.082 56.080 50.094 1.00 31.30 139 ASN A N 1
ATOM 848 C CA . ASN A 1 121 ? 20.611 56.247 48.723 1.00 28.85 139 ASN A CA 1
ATOM 849 C C . ASN A 1 121 ? 20.410 57.724 48.426 1.00 25.95 139 ASN A C 1
ATOM 850 O O . ASN A 1 121 ? 20.414 58.553 49.339 1.00 21.22 139 ASN A O 1
ATOM 855 N N . PHE A 1 122 ? 20.269 58.053 47.147 1.00 19.63 140 PHE A N 1
ATOM 856 C CA . PHE A 1 122 ? 20.119 59.439 46.729 1.00 18.30 140 PHE A CA 1
ATOM 857 C C . PHE A 1 122 ? 18.646 59.737 46.464 1.00 16.77 140 PHE A C 1
ATOM 858 O O . PHE A 1 122 ? 17.996 59.029 45.708 1.00 20.32 140 PHE A O 1
ATOM 866 N N . VAL A 1 123 ? 18.133 60.787 47.092 1.00 15.42 141 VAL A N 1
ATOM 867 C CA . VAL A 1 123 ? 16.731 61.158 46.955 1.00 20.41 141 VAL A CA 1
ATOM 868 C C . VAL A 1 123 ? 16.648 62.661 46.767 1.00 16.37 141 VAL A C 1
ATOM 869 O O . VAL A 1 123 ? 17.283 63.412 47.504 1.00 16.33 141 VAL A O 1
ATOM 873 N N . ILE A 1 124 ? 15.879 63.108 45.784 1.00 15.45 142 ILE A N 1
ATOM 874 C CA . ILE A 1 124 ? 15.689 64.541 45.601 1.00 13.03 142 ILE A CA 1
ATOM 875 C C . ILE A 1 124 ? 14.937 65.048 46.814 1.00 15.28 142 ILE A C 1
ATOM 876 O O . ILE A 1 124 ? 13.963 64.431 47.226 1.00 17.78 142 ILE A O 1
ATOM 881 N N . ASP A 1 125 ? 15.412 66.140 47.404 1.00 12.82 143 ASP A N 1
ATOM 882 C CA . ASP A 1 125 ? 14.819 66.658 48.633 1.00 15.88 143 ASP A CA 1
ATOM 883 C C . ASP A 1 125 ? 13.368 67.069 48.397 1.00 18.31 143 ASP A C 1
ATOM 884 O O . ASP A 1 125 ? 13.061 67.747 47.424 1.00 15.37 143 ASP A O 1
ATOM 889 N N . LYS A 1 126 ? 12.483 66.659 49.295 1.00 17.54 144 LYS A N 1
ATOM 890 C CA . LYS A 1 126 ? 11.049 66.901 49.124 1.00 21.39 144 LYS A CA 1
ATOM 891 C C . LYS A 1 126 ? 10.699 68.379 49.224 1.00 19.35 144 LYS A C 1
ATOM 892 O O . LYS A 1 126 ? 9.724 68.831 48.640 1.00 22.25 144 LYS A O 1
ATOM 898 N N . ASN A 1 127 ? 11.496 69.136 49.968 1.00 18.55 145 ASN A N 1
ATOM 899 C CA . ASN A 1 127 ? 11.161 70.534 50.227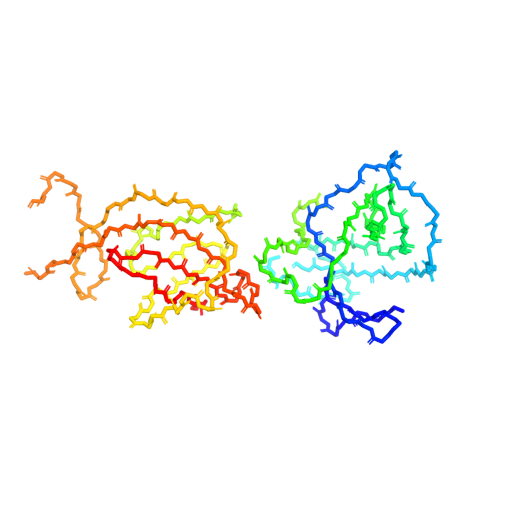 1.00 21.34 145 ASN A CA 1
ATOM 900 C C . ASN A 1 127 ? 11.830 71.517 49.278 1.00 23.90 145 ASN A C 1
ATOM 901 O O . ASN A 1 127 ? 11.274 72.577 48.985 1.00 19.89 145 ASN A O 1
ATOM 906 N N . ASP A 1 128 ? 13.017 71.165 48.792 1.00 16.25 146 ASP A N 1
ATOM 907 C CA . ASP A 1 128 ? 13.757 72.025 47.872 1.00 17.76 146 ASP A CA 1
ATOM 908 C C . ASP A 1 128 ? 14.329 71.157 46.758 1.00 15.94 146 ASP A C 1
ATOM 909 O O . ASP A 1 128 ? 15.219 70.349 46.993 1.00 15.84 146 ASP A O 1
ATOM 914 N N . SER A 1 129 ? 13.813 71.325 45.547 1.00 15.13 147 SER A N 1
ATOM 915 C CA . SER A 1 129 ? 14.219 70.476 44.429 1.00 13.66 147 SER A CA 1
ATOM 916 C C . SER A 1 129 ? 15.676 70.685 44.010 1.00 13.15 147 SER A C 1
ATOM 917 O O . SER A 1 129 ? 16.217 69.900 43.232 1.00 15.79 147 SER A O 1
ATOM 920 N N . ARG A 1 130 ? 16.307 71.744 44.501 1.00 13.65 148 ARG A N 1
ATOM 921 C CA . ARG A 1 130 ? 17.692 72.018 44.135 1.00 12.84 148 ARG A CA 1
ATOM 922 C C . ARG A 1 130 ? 18.634 71.318 45.098 1.00 17.73 148 ARG A C 1
ATOM 923 O O . ARG A 1 130 ? 19.839 71.542 45.068 1.00 18.09 148 ARG A O 1
ATOM 931 N N . LYS A 1 131 ? 18.076 70.455 45.943 1.00 15.19 149 LYS A N 1
ATOM 932 C CA . LYS A 1 131 ? 18.864 69.736 46.936 1.00 14.97 149 LYS A CA 1
ATOM 933 C C . LYS A 1 131 ? 18.639 68.238 46.862 1.00 15.48 149 LYS A C 1
ATOM 934 O O . LYS A 1 131 ? 17.579 67.775 46.442 1.00 13.31 149 LYS A O 1
ATOM 940 N N . ILE A 1 132 ? 19.655 67.488 47.274 1.00 13.72 150 ILE A N 1
ATOM 941 C CA . ILE A 1 132 ? 19.590 66.042 47.299 1.00 13.75 150 ILE A CA 1
ATOM 942 C C . ILE A 1 132 ? 19.918 65.543 48.693 1.00 13.93 150 ILE A C 1
ATOM 943 O O . ILE A 1 132 ? 20.852 66.041 49.328 1.00 15.75 150 ILE A O 1
ATOM 948 N N . ASP A 1 133 ? 19.130 64.583 49.165 1.00 16.58 151 ASP A N 1
ATOM 949 C CA . ASP A 1 133 ? 19.366 63.941 50.460 1.00 19.26 151 ASP A CA 1
ATOM 950 C C . ASP A 1 133 ? 20.194 62.672 50.281 1.00 15.37 151 ASP A C 1
ATOM 951 O O . ASP A 1 133 ? 19.879 61.831 49.432 1.00 17.88 151 ASP A O 1
ATOM 956 N N . TYR A 1 134 ? 21.236 62.525 51.092 1.00 17.59 152 TYR A N 1
ATOM 957 C CA . TYR A 1 134 ? 22.081 61.340 51.031 1.00 19.11 152 TYR A CA 1
ATOM 958 C C . TYR A 1 134 ? 22.783 61.097 52.367 1.00 18.44 152 TYR A C 1
ATOM 959 O O . TYR A 1 134 ? 23.435 61.994 52.905 1.00 20.30 152 TYR A O 1
ATOM 976 N N . GLY A 1 136 ? 21.831 60.914 55.388 1.00 26.09 154 GLY A N 1
ATOM 977 C CA . GLY A 1 136 ? 21.411 61.748 56.500 1.00 29.18 154 GLY A CA 1
ATOM 978 C C . GLY A 1 136 ? 21.873 63.179 56.359 1.00 27.89 154 GLY A C 1
ATOM 979 O O . GLY A 1 136 ? 21.692 63.987 57.263 1.00 31.45 154 GLY A O 1
ATOM 980 N N . ASN A 1 137 ? 22.483 63.490 55.218 1.00 20.72 155 ASN A N 1
ATOM 981 C CA . ASN A 1 137 ? 22.935 64.842 54.927 1.00 20.50 155 ASN A CA 1
ATOM 982 C C . ASN A 1 137 ? 22.146 65.441 53.757 1.00 19.74 155 ASN A C 1
ATOM 983 O O . ASN A 1 137 ? 21.493 64.724 53.002 1.00 19.17 155 ASN A O 1
ATOM 988 N N . ILE A 1 138 ? 22.230 66.755 53.611 1.00 18.31 156 ILE A N 1
ATOM 989 C CA . ILE A 1 138 ? 21.557 67.460 52.525 1.00 20.78 156 ILE A CA 1
ATOM 990 C C . ILE A 1 138 ? 22.625 68.097 51.665 1.00 20.97 156 ILE A C 1
ATOM 991 O O . ILE A 1 138 ? 23.593 68.645 52.188 1.00 21.78 156 ILE A O 1
ATOM 996 N N . TYR A 1 139 ? 22.461 67.997 50.349 1.00 16.46 157 TYR A N 1
ATOM 997 C CA . TYR A 1 139 ? 23.454 68.456 49.392 1.00 15.71 157 TYR A CA 1
ATOM 998 C C . TYR A 1 139 ? 22.839 69.469 48.468 1.00 19.15 157 TYR A C 1
ATOM 999 O O . TYR A 1 139 ? 21.754 69.253 47.955 1.00 16.52 157 TYR A O 1
ATOM 1008 N N . SER A 1 140 ? 23.541 70.568 48.247 1.00 16.78 158 SER A N 1
ATOM 1009 C CA . SER A 1 140 ? 23.067 71.589 47.331 1.00 14.17 158 SER A CA 1
ATOM 1010 C C . SER A 1 140 ? 23.655 71.379 45.939 1.00 20.82 158 SER A C 1
ATOM 1011 O O . SER A 1 140 ? 24.871 71.282 45.801 1.00 15.39 158 SER A O 1
ATOM 1014 N N . ILE A 1 141 ? 22.785 71.296 44.928 1.00 13.44 159 ILE A N 1
ATOM 1015 C CA . ILE A 1 141 ? 23.197 71.165 43.529 1.00 13.87 159 ILE A CA 1
ATOM 1016 C C . ILE A 1 141 ? 23.543 72.531 42.984 1.00 18.30 159 ILE A C 1
ATOM 1017 O O . ILE A 1 141 ? 22.672 73.387 42.842 1.00 17.43 159 ILE A O 1
ATOM 1022 N N . SER A 1 142 ? 24.821 72.745 42.693 1.00 17.60 160 SER A N 1
ATOM 1023 C CA . SER A 1 142 ? 25.301 74.054 42.272 1.00 21.88 160 SER A CA 1
ATOM 1024 C C . SER A 1 142 ? 25.146 74.262 40.767 1.00 24.12 160 SER A C 1
ATOM 1025 O O . SER A 1 142 ? 24.676 73.375 40.048 1.00 19.91 160 SER A O 1
ATOM 1028 N N . ASP A 1 143 ? 25.569 75.429 40.290 1.00 21.14 161 ASP A N 1
ATOM 1029 C CA . ASP A 1 143 ? 25.655 75.674 38.856 1.00 23.47 161 ASP A CA 1
ATOM 1030 C C . ASP A 1 143 ? 27.106 75.520 38.376 1.00 27.65 161 ASP A C 1
ATOM 1031 O O . ASP A 1 143 ? 27.503 76.109 37.377 1.00 24.09 161 ASP A O 1
ATOM 1036 N N . THR A 1 144 ? 27.888 74.720 39.099 1.00 17.66 162 THR A N 1
ATOM 1037 C CA . THR A 1 144 ? 29.265 74.409 38.712 1.00 18.25 162 THR A CA 1
ATOM 1038 C C . THR A 1 144 ? 29.329 73.077 37.990 1.00 19.30 162 THR A C 1
ATOM 1039 O O . THR A 1 144 ? 28.846 72.072 38.507 1.00 18.09 162 THR A O 1
ATOM 1043 N N . THR A 1 145 ? 29.921 73.081 36.801 1.00 16.78 163 THR A N 1
ATOM 1044 C CA . THR A 1 145 ? 30.054 71.882 35.975 1.00 19.24 163 THR A CA 1
ATOM 1045 C C . THR A 1 145 ? 31.117 70.963 36.537 1.00 20.08 163 THR A C 1
ATOM 1046 O O . THR A 1 145 ? 32.119 71.426 37.066 1.00 18.81 163 THR A O 1
ATOM 1050 N N . VAL A 1 146 ? 30.865 69.664 36.458 1.00 15.31 164 VAL A N 1
ATOM 1051 C CA . VAL A 1 146 ? 31.855 68.641 36.767 1.00 16.89 164 VAL A CA 1
ATOM 1052 C C . VAL A 1 146 ? 32.398 68.107 35.456 1.00 15.74 164 VAL A C 1
ATOM 1053 O O . VAL A 1 146 ? 31.653 67.498 34.695 1.00 20.37 164 VAL A O 1
ATOM 1057 N N . SER A 1 147 ? 33.680 68.341 35.177 1.00 17.92 165 SER A N 1
ATOM 1058 C CA . SER A 1 147 ? 34.265 67.951 33.890 1.00 18.11 165 SER A CA 1
ATOM 1059 C C . SER A 1 147 ? 34.373 66.444 33.754 1.00 20.88 165 SER A C 1
ATOM 1060 O O . SER A 1 147 ? 34.341 65.740 34.745 1.00 16.78 165 SER A O 1
ATOM 1063 N N . ASP A 1 148 ? 34.548 65.948 32.532 1.00 18.26 166 ASP A N 1
ATOM 1064 C CA . ASP A 1 148 ? 34.630 64.503 32.327 1.00 19.23 166 ASP A CA 1
ATOM 1065 C C . ASP A 1 148 ? 35.821 63.886 33.063 1.00 20.63 166 ASP A C 1
ATOM 1066 O O . ASP A 1 148 ? 35.767 62.738 33.460 1.00 17.50 166 ASP A O 1
ATOM 1071 N N . GLU A 1 149 ? 36.885 64.655 33.254 1.00 18.53 167 GLU A N 1
ATOM 1072 C CA . GLU A 1 149 ? 38.062 64.138 33.947 1.00 23.42 167 GLU A CA 1
ATOM 1073 C C . GLU A 1 149 ? 37.856 64.089 35.461 1.00 20.09 167 GLU A C 1
ATOM 1074 O O . GLU A 1 149 ? 38.528 63.338 36.141 1.00 19.72 167 GLU A O 1
ATOM 1080 N N . GLU A 1 150 ? 36.922 64.886 35.978 1.00 16.40 168 GLU A N 1
ATOM 1081 C CA . GLU A 1 150 ? 36.585 64.874 37.403 1.00 20.15 168 GLU A CA 1
ATOM 1082 C C . GLU A 1 150 ? 35.505 63.840 37.713 1.00 16.18 168 GLU A C 1
ATOM 1083 O O . GLU A 1 150 ? 35.366 63.399 38.849 1.00 14.18 168 GLU A O 1
ATOM 1089 N N . LEU A 1 151 ? 34.734 63.474 36.695 1.00 13.58 169 LEU A N 1
ATOM 1090 C CA . LEU A 1 151 ? 33.632 62.532 36.850 1.00 15.94 169 LEU A CA 1
ATOM 1091 C C . LEU A 1 151 ? 34.143 61.124 37.124 1.00 16.92 169 LEU A C 1
ATOM 1092 O O . LEU A 1 151 ? 34.960 60.587 36.370 1.00 15.69 169 LEU A O 1
ATOM 1097 N N . GLY A 1 152 ? 33.666 60.521 38.211 1.00 14.22 170 GLY A N 1
ATOM 1098 C CA . GLY A 1 152 ? 34.094 59.185 38.552 1.00 15.70 170 GLY A CA 1
ATOM 1099 C C . GLY A 1 152 ? 33.000 58.140 38.449 1.00 17.05 170 GLY A C 1
ATOM 1100 O O . GLY A 1 152 ? 32.180 58.163 37.544 1.00 16.16 170 GLY A O 1
ATOM 1101 N N . GLU A 1 153 ? 32.983 57.245 39.426 1.00 13.59 171 GLU A N 1
ATOM 1102 C CA . GLU A 1 153 ? 32.170 56.030 39.406 1.00 12.07 171 GLU A CA 1
ATOM 1103 C C . GLU A 1 153 ? 30.653 56.287 39.337 1.00 15.25 171 GLU A C 1
ATOM 1104 O O . GLU A 1 153 ? 30.109 57.067 40.110 1.00 12.15 171 GLU A O 1
ATOM 1110 N N . TYR A 1 154 ? 29.987 55.618 38.399 1.00 13.42 172 TYR A N 1
ATOM 1111 C CA . TYR A 1 154 ? 28.515 55.596 38.349 1.00 13.50 172 TYR A CA 1
ATOM 1112 C C . TYR A 1 154 ? 27.914 55.078 39.650 1.00 14.67 172 TYR A C 1
ATOM 1113 O O . TYR A 1 154 ? 28.269 53.997 40.106 1.00 14.98 172 TYR A O 1
ATOM 1122 N N . GLN A 1 155 ? 26.994 55.830 40.243 1.00 11.68 173 GLN A N 1
ATOM 1123 C CA . GLN A 1 155 ? 26.363 55.382 41.482 1.00 13.70 173 GLN A CA 1
ATOM 1124 C C . GLN A 1 155 ? 24.894 54.997 41.311 1.00 19.03 173 GLN A C 1
ATOM 1125 O O . GLN A 1 155 ? 24.454 53.990 41.864 1.00 17.35 173 GLN A O 1
ATOM 1131 N N . ASP A 1 156 ? 24.139 55.792 40.560 1.00 10.85 174 ASP A N 1
ATOM 1132 C CA . ASP A 1 156 ? 22.707 55.530 40.398 1.00 13.03 174 ASP A CA 1
ATOM 1133 C C . ASP A 1 156 ? 22.175 56.405 39.287 1.00 14.43 174 ASP A C 1
ATOM 1134 O O . ASP A 1 156 ? 22.885 57.262 38.759 1.00 12.64 174 ASP A O 1
ATOM 1139 N N . VAL A 1 157 ? 20.924 56.186 38.914 1.00 13.64 175 VAL A N 1
ATOM 1140 C CA . VAL A 1 157 ? 20.277 57.117 38.016 1.00 13.24 175 VAL A CA 1
ATOM 1141 C C . VAL A 1 157 ? 18.953 57.516 38.670 1.00 17.24 175 VAL A C 1
ATOM 1142 O O . VAL A 1 157 ? 18.244 56.680 39.243 1.00 15.35 175 VAL A O 1
ATOM 1146 N N . LEU A 1 158 ? 18.668 58.810 38.643 1.00 10.73 176 LEU A N 1
ATOM 1147 C CA . LEU A 1 158 ? 17.427 59.325 39.188 1.00 15.13 176 LEU A CA 1
ATOM 1148 C C . LEU A 1 158 ? 16.317 59.182 38.143 1.00 15.75 176 LEU A C 1
ATOM 1149 O O . LEU A 1 158 ? 15.277 58.571 38.419 1.00 16.33 176 LEU A O 1
ATOM 1154 N N . ALA A 1 159 ? 16.558 59.719 36.945 1.00 12.39 177 ALA A N 1
ATOM 1155 C CA . ALA A 1 159 ? 15.560 59.746 35.879 1.00 13.51 177 ALA A CA 1
ATOM 1156 C C . ALA A 1 159 ? 14.238 60.321 36.404 1.00 14.29 177 ALA A C 1
ATOM 1157 O O . ALA A 1 159 ? 13.184 59.682 36.348 1.00 12.93 177 ALA A O 1
ATOM 1159 N N . GLU A 1 160 ? 14.331 61.533 36.932 1.00 12.97 178 GLU A N 1
ATOM 1160 C CA . GLU A 1 160 ? 13.212 62.209 37.562 1.00 10.56 178 GLU A CA 1
ATOM 1161 C C . GLU A 1 160 ? 13.068 63.561 36.946 1.00 10.70 178 GLU A C 1
ATOM 1162 O O . GLU A 1 160 ? 13.974 64.045 36.276 1.00 11.25 178 GLU A O 1
ATOM 1168 N N . VAL A 1 161 ? 11.915 64.167 37.191 1.00 12.51 179 VAL A N 1
ATOM 1169 C CA . VAL A 1 161 ? 11.630 65.512 36.749 1.00 9.85 179 VAL A CA 1
ATOM 1170 C C . VAL A 1 161 ? 11.106 66.298 37.938 1.00 12.06 179 VAL A C 1
ATOM 1171 O O . VAL A 1 161 ? 10.313 65.775 38.732 1.00 12.50 179 VAL A O 1
ATOM 1175 N N . ARG A 1 162 ? 11.549 67.542 38.072 1.00 11.99 180 ARG A N 1
ATOM 1176 C CA . ARG A 1 162 ? 10.914 68.473 38.999 1.00 12.72 180 ARG A CA 1
ATOM 1177 C C . ARG A 1 162 ? 10.672 69.770 38.251 1.00 11.98 180 ARG A C 1
ATOM 1178 O O . ARG A 1 162 ? 11.544 70.265 37.549 1.00 13.35 180 ARG A O 1
ATOM 1186 N N . VAL A 1 163 ? 9.476 70.310 38.421 1.00 15.00 181 VAL A N 1
ATOM 1187 C CA . VAL A 1 163 ? 9.153 71.652 37.990 1.00 14.26 181 VAL A CA 1
ATOM 1188 C C . VAL A 1 163 ? 8.935 72.427 39.273 1.00 14.69 181 VAL A C 1
ATOM 1189 O O . VAL A 1 163 ? 8.103 72.036 40.100 1.00 14.07 181 VAL A O 1
ATOM 1193 N N . PHE A 1 164 ? 9.679 73.506 39.467 1.00 13.47 182 PHE A N 1
ATOM 1194 C CA . PHE A 1 164 ? 9.670 74.135 40.779 1.00 13.36 182 PHE A CA 1
ATOM 1195 C C . PHE A 1 164 ? 9.726 75.635 40.659 1.00 15.90 182 PHE A C 1
ATOM 1196 O O . PHE A 1 164 ? 10.102 76.163 39.626 1.00 14.59 182 PHE A O 1
ATOM 1204 N N . ASP A 1 165 ? 9.299 76.312 41.719 1.00 15.89 183 ASP A N 1
ATOM 1205 C CA . ASP A 1 165 ? 9.419 77.759 41.794 1.00 17.54 183 ASP A CA 1
ATOM 1206 C C . ASP A 1 165 ? 10.877 78.140 41.670 1.00 15.77 183 ASP A C 1
ATOM 1207 O O . ASP A 1 165 ? 11.704 77.663 42.437 1.00 18.04 183 ASP A O 1
ATOM 1212 N N . SER A 1 166 ? 11.196 79.010 40.721 1.00 17.55 184 SER A N 1
ATOM 1213 C CA . SER A 1 166 ? 12.594 79.339 40.441 1.00 18.76 184 SER A CA 1
ATOM 1214 C C . SER A 1 166 ? 13.330 79.952 41.626 1.00 23.54 184 SER A C 1
ATOM 1215 O O . SER A 1 166 ? 14.539 79.787 41.763 1.00 19.78 184 SER A O 1
ATOM 1218 N N . VAL A 1 167 ? 12.603 80.660 42.483 1.00 20.07 185 VAL A N 1
ATOM 1219 C CA . VAL A 1 167 ? 13.225 81.329 43.615 1.00 20.22 185 VAL A CA 1
ATOM 1220 C C . VAL A 1 167 ? 13.263 80.457 44.872 1.00 19.46 185 VAL A C 1
ATOM 1221 O O . VAL A 1 167 ? 14.298 80.356 45.517 1.00 23.16 185 VAL A O 1
ATOM 1225 N N . SER A 1 168 ? 12.151 79.807 45.205 1.00 18.08 186 SER A N 1
ATOM 1226 C CA . SER A 1 168 ? 12.060 79.060 46.459 1.00 18.62 186 SER A CA 1
ATOM 1227 C C . SER A 1 168 ? 12.464 77.589 46.377 1.00 19.72 186 SER A C 1
ATOM 1228 O O . SER A 1 168 ? 12.724 76.960 47.406 1.00 16.45 186 SER A O 1
ATOM 1231 N N . GLY A 1 169 ? 12.453 77.025 45.170 1.00 19.22 187 GLY A N 1
ATOM 1232 C CA . GLY A 1 169 ? 12.772 75.619 45.003 1.00 16.24 187 GLY A CA 1
ATOM 1233 C C . GLY A 1 169 ? 11.641 74.644 45.278 1.00 15.17 187 GLY A C 1
ATOM 1234 O O . GLY A 1 169 ? 11.831 73.433 45.175 1.00 12.89 187 GLY A O 1
ATOM 1235 N N . LYS A 1 170 ? 10.459 75.154 45.629 1.00 12.76 188 LYS A N 1
ATOM 1236 C CA . LYS A 1 170 ? 9.343 74.278 45.967 1.00 15.88 188 LYS A CA 1
ATOM 1237 C C . LYS A 1 170 ? 8.730 73.683 44.716 1.00 17.50 188 LYS A C 1
ATOM 1238 O O . LYS A 1 170 ? 8.396 74.406 43.786 1.00 15.63 188 LYS A O 1
ATOM 1244 N N . SER A 1 171 ? 8.553 72.366 44.710 1.00 14.46 189 SER A N 1
ATOM 1245 C CA . SER A 1 171 ? 8.089 71.695 43.510 1.00 18.89 189 SER A CA 1
ATOM 1246 C C . SER A 1 171 ? 6.619 71.914 43.292 1.00 19.96 189 SER A C 1
ATOM 1247 O O . SER A 1 171 ? 5.852 72.172 44.221 1.00 20.07 189 SER A O 1
ATOM 1250 N N . ILE A 1 172 ? 6.240 71.782 42.035 1.00 18.77 190 ILE A N 1
ATOM 1251 C CA . ILE A 1 172 ? 4.869 71.936 41.585 1.00 22.13 190 ILE A CA 1
ATOM 1252 C C . ILE A 1 172 ? 4.391 70.579 41.080 1.00 21.40 190 ILE A C 1
ATOM 1253 O O . ILE A 1 172 ? 5.091 69.934 40.293 1.00 18.80 190 ILE A O 1
ATOM 1258 N N . PRO A 1 173 ? 3.222 70.119 41.559 1.00 25.25 191 PRO A N 1
ATOM 1259 C CA . PRO A 1 173 ? 2.751 68.781 41.173 1.00 23.86 191 PRO A CA 1
ATOM 1260 C C . PRO A 1 173 ? 2.413 68.704 39.691 1.00 25.07 191 PRO A C 1
ATOM 1261 O O . PRO A 1 173 ? 1.997 69.699 39.105 1.00 25.43 191 PRO A O 1
ATOM 1265 N N . ARG A 1 174 ? 2.584 67.526 39.101 1.00 21.93 192 ARG A N 1
ATOM 1266 C CA . ARG A 1 174 ? 2.390 67.353 37.668 1.00 25.53 192 ARG A CA 1
ATOM 1267 C C . ARG A 1 174 ? 1.016 67.805 37.196 1.00 27.02 192 ARG A C 1
ATOM 1268 O O . ARG A 1 174 ? 0.863 68.277 36.067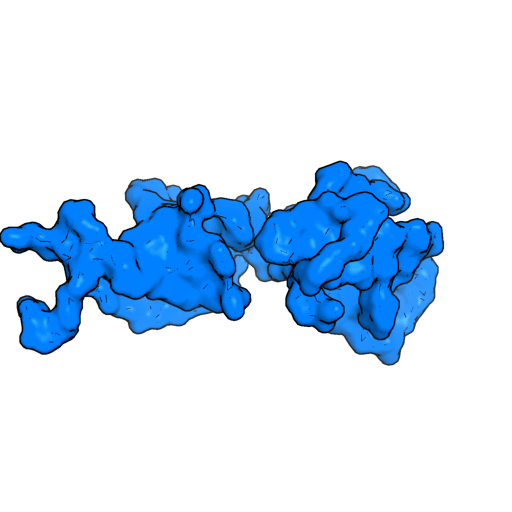 1.00 29.04 192 ARG A O 1
ATOM 1276 N N . SER A 1 175 ? 0.022 67.663 38.066 1.00 27.53 193 SER A N 1
ATOM 1277 C CA . SER A 1 175 ? -1.350 68.026 37.722 1.00 34.31 193 SER A CA 1
ATOM 1278 C C . SER A 1 175 ? -1.522 69.530 37.473 1.00 38.22 193 SER A C 1
ATOM 1279 O O . SER A 1 175 ? -2.539 69.960 36.927 1.00 40.37 193 SER A O 1
ATOM 1282 N N . GLU A 1 176 ? -0.528 70.328 37.856 1.00 33.85 194 GLU A N 1
ATOM 1283 C CA . GLU A 1 176 ? -0.606 71.775 37.662 1.00 31.43 194 GLU A CA 1
ATOM 1284 C C . GLU A 1 176 ? 0.398 72.310 36.643 1.00 34.69 194 GLU A C 1
ATOM 1285 O O . GLU A 1 176 ? 0.568 73.522 36.526 1.00 35.63 194 GLU A O 1
ATOM 1291 N N . TRP A 1 177 ? 1.074 71.427 35.915 1.00 29.66 195 TRP A N 1
ATOM 1292 C CA . TRP A 1 177 ? 2.074 71.892 34.955 1.00 30.55 195 TRP A CA 1
ATOM 1293 C C . TRP A 1 177 ? 1.399 72.548 33.755 1.00 38.50 195 TRP A C 1
ATOM 1294 O O . TRP A 1 177 ? 1.934 73.495 33.182 1.00 45.03 195 TRP A O 1
ATOM 1305 N N . GLN A 1 189 ? 4.542 83.885 39.324 1.00 33.59 207 GLN A N 1
ATOM 1306 C CA . GLN A 1 189 ? 5.476 82.810 39.665 1.00 33.76 207 GLN A CA 1
ATOM 1307 C C . GLN A 1 189 ? 6.332 82.394 38.469 1.00 34.76 207 GLN A C 1
ATOM 1308 O O . GLN A 1 189 ? 5.814 82.066 37.401 1.00 41.90 207 GLN A O 1
ATOM 1314 N N . SER A 1 190 ? 7.644 82.413 38.654 1.00 27.01 208 SER A N 1
ATOM 1315 C CA . SER A 1 190 ? 8.558 81.858 37.666 1.00 28.68 208 SER A CA 1
ATOM 1316 C C . SER A 1 190 ? 8.804 80.389 37.985 1.00 27.34 208 SER A C 1
ATOM 1317 O O . SER A 1 190 ? 8.935 80.014 39.150 1.00 21.42 208 SER A O 1
ATOM 1320 N N . ARG A 1 191 ? 8.856 79.555 36.948 1.00 25.14 209 ARG A N 1
ATOM 1321 C CA . ARG A 1 191 ? 9.068 78.122 37.137 1.00 21.99 209 ARG A CA 1
ATOM 1322 C C . ARG A 1 191 ? 10.318 77.624 36.404 1.00 23.05 209 ARG A C 1
ATOM 1323 O O . ARG A 1 191 ? 10.696 78.147 35.357 1.00 18.23 209 ARG A O 1
ATOM 1331 N N . THR A 1 192 ? 10.949 76.600 36.964 1.00 17.42 210 THR A N 1
ATOM 1332 C CA . THR A 1 192 ? 12.143 76.012 36.374 1.00 14.42 210 THR A CA 1
ATOM 1333 C C . THR A 1 192 ? 11.945 74.508 36.309 1.00 16.02 210 THR A C 1
ATOM 1334 O O . THR A 1 192 ? 11.484 73.920 37.290 1.00 15.87 210 THR A O 1
ATOM 1338 N N . GLU A 1 193 ? 12.258 73.890 35.171 1.00 13.50 211 GLU A N 1
ATOM 1339 C CA . GLU A 1 193 ? 12.245 72.430 35.093 1.00 14.51 211 GLU A CA 1
ATOM 1340 C C . GLU A 1 193 ? 13.659 71.861 35.101 1.00 11.95 211 GLU A C 1
ATOM 1341 O O . GLU A 1 193 ? 14.508 72.246 34.289 1.00 14.64 211 GLU A O 1
ATOM 1347 N N . TRP A 1 194 ? 13.902 70.926 36.018 1.00 12.66 212 TRP A N 1
ATOM 1348 C CA . TRP A 1 194 ? 15.146 70.166 36.011 1.00 13.39 212 TRP A CA 1
ATOM 1349 C C . TRP A 1 194 ? 14.850 68.720 35.712 1.00 10.97 212 TRP A C 1
ATOM 1350 O O . TRP A 1 194 ? 13.942 68.137 36.297 1.00 11.57 212 TRP A O 1
ATOM 1361 N N . ASP A 1 195 ? 15.626 68.148 34.800 1.00 8.06 213 ASP A N 1
ATOM 1362 C CA . ASP A 1 195 ? 15.513 66.737 34.487 1.00 10.46 213 ASP A CA 1
ATOM 1363 C C . ASP A 1 195 ? 16.764 66.077 35.049 1.00 11.89 213 ASP A C 1
ATOM 1364 O O . ASP A 1 195 ? 17.868 66.428 34.657 1.00 11.01 213 ASP A O 1
ATOM 1369 N N . TYR A 1 196 ? 16.584 65.160 35.992 1.00 10.05 214 TYR A N 1
ATOM 1370 C CA . TYR A 1 196 ? 17.704 64.620 36.770 1.00 11.18 214 TYR A CA 1
ATOM 1371 C C . TYR A 1 196 ? 18.135 63.277 36.215 1.00 12.32 214 TYR A C 1
ATOM 1372 O O . TYR A 1 196 ? 17.319 62.342 36.129 1.00 10.87 214 TYR A O 1
ATOM 1381 N N . GLY A 1 197 ? 19.411 63.167 35.867 1.00 12.66 215 GLY A N 1
ATOM 1382 C CA . GLY A 1 197 ? 19.918 61.943 35.274 1.00 12.13 215 GLY A CA 1
ATOM 1383 C C . GLY A 1 197 ? 20.743 61.104 36.240 1.00 13.49 215 GLY A C 1
ATOM 1384 O O . GLY A 1 197 ? 20.286 60.759 37.331 1.00 13.70 215 GLY A O 1
ATOM 1385 N N . GLU A 1 198 ? 21.969 60.783 35.833 1.00 9.75 216 GLU A N 1
ATOM 1386 C CA . GLU A 1 198 ? 22.825 59.900 36.622 1.00 11.09 216 GLU A CA 1
ATOM 1387 C C . GLU A 1 198 ? 23.467 60.627 37.790 1.00 11.00 216 GLU A C 1
ATOM 1388 O O . GLU A 1 198 ? 23.610 61.847 37.769 1.00 9.65 216 GLU A O 1
ATOM 1394 N N . ILE A 1 199 ? 23.873 59.857 38.794 1.00 8.50 217 ILE A N 1
ATOM 1395 C CA . ILE A 1 199 ? 24.727 60.370 39.859 1.00 10.70 217 ILE A CA 1
ATOM 1396 C C . ILE A 1 199 ? 26.059 59.627 39.792 1.00 11.33 217 ILE A C 1
ATOM 1397 O O . ILE A 1 199 ? 26.087 58.404 39.636 1.00 12.16 217 ILE A O 1
ATOM 1402 N N . HIS A 1 200 ? 27.150 60.387 39.830 1.00 9.21 218 HIS A N 1
ATOM 1403 C CA . HIS A 1 200 ? 28.493 59.819 39.836 1.00 10.26 218 HIS A CA 1
ATOM 1404 C C . HIS A 1 200 ? 29.274 60.361 40.998 1.00 10.56 218 HIS A C 1
ATOM 1405 O O . HIS A 1 200 ? 29.072 61.500 41.419 1.00 10.21 218 HIS A O 1
ATOM 1412 N N . SER A 1 201 ? 30.199 59.543 41.490 1.00 9.98 219 SER A N 1
ATOM 1413 C CA . SER A 1 201 ? 31.251 60.029 42.377 1.00 11.26 219 SER A CA 1
ATOM 1414 C C . SER A 1 201 ? 32.096 61.074 41.663 1.00 12.01 219 SER A C 1
ATOM 1415 O O . SER A 1 201 ? 32.123 61.126 40.434 1.00 14.29 219 SER A O 1
ATOM 1418 N N . ILE A 1 202 ? 32.816 61.880 42.434 1.00 12.64 220 ILE A N 1
ATOM 1419 C CA . ILE A 1 202 ? 33.808 62.776 41.866 1.00 13.38 220 ILE A CA 1
ATOM 1420 C C . ILE A 1 202 ? 35.183 62.232 42.286 1.00 13.63 220 ILE A C 1
ATOM 1421 O O . ILE A 1 202 ? 35.397 61.933 43.456 1.00 11.40 220 ILE A O 1
ATOM 1426 N N . ARG A 1 203 ? 36.088 62.062 41.328 1.00 12.61 221 ARG A N 1
ATOM 1427 C CA . ARG A 1 203 ? 37.381 61.432 41.624 1.00 10.83 221 ARG A CA 1
ATOM 1428 C C . ARG A 1 203 ? 38.118 62.199 42.710 1.00 14.75 221 ARG A C 1
ATOM 1429 O O . ARG A 1 203 ? 38.173 63.422 42.671 1.00 13.89 221 ARG A O 1
ATOM 1437 N N . GLY A 1 204 ? 38.637 61.483 43.701 1.00 12.75 222 GLY A N 1
ATOM 1438 C CA . GLY A 1 204 ? 39.353 62.128 44.785 1.00 18.59 222 GLY A CA 1
ATOM 1439 C C . GLY A 1 204 ? 38.496 62.654 45.918 1.00 17.45 222 GLY A C 1
ATOM 1440 O O . GLY A 1 204 ? 39.018 63.280 46.838 1.00 18.80 222 GLY A O 1
ATOM 1441 N N . LYS A 1 205 ? 37.188 62.415 45.863 1.00 12.55 223 LYS A N 1
ATOM 1442 C CA . LYS A 1 205 ? 36.298 62.848 46.930 1.00 15.75 223 LYS A CA 1
ATOM 1443 C C . LYS A 1 205 ? 35.371 61.727 47.370 1.00 15.22 223 LYS A C 1
ATOM 1444 O O . LYS A 1 205 ? 34.836 61.001 46.536 1.00 14.18 223 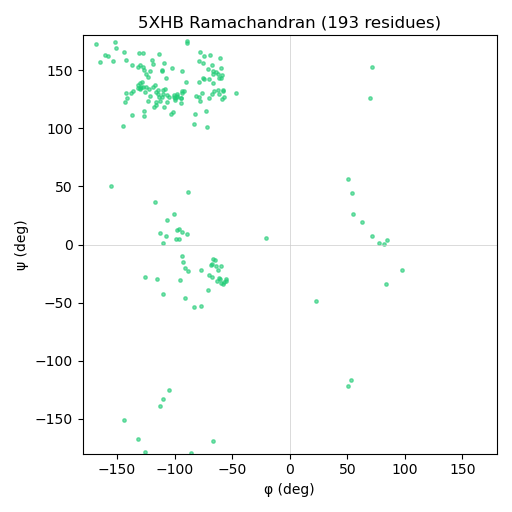LYS A O 1
ATOM 1450 N N . SER A 1 206 ? 35.177 61.578 48.677 1.00 13.32 224 SER A N 1
ATOM 1451 C CA . SER A 1 206 ? 34.145 60.664 49.156 1.00 18.72 224 SER A CA 1
ATOM 1452 C C . SER A 1 206 ? 32.757 61.194 48.785 1.00 16.22 224 SER A C 1
ATOM 1453 O O . SER A 1 206 ? 32.582 62.398 48.606 1.00 14.15 224 SER A O 1
ATOM 1456 N N . LEU A 1 207 ? 31.776 60.301 48.659 1.00 15.69 225 LEU A N 1
ATOM 1457 C CA . LEU A 1 207 ? 30.413 60.724 48.308 1.00 15.46 225 LEU A CA 1
ATOM 1458 C C . LEU A 1 207 ? 29.833 61.624 49.390 1.00 16.79 225 LEU A C 1
ATOM 1459 O O . LEU A 1 207 ? 29.036 62.522 49.112 1.00 16.76 225 LEU A O 1
ATOM 1464 N N . THR A 1 208 ? 30.244 61.382 50.632 1.00 17.51 226 THR A N 1
ATOM 1465 C CA . THR A 1 208 ? 29.834 62.226 51.749 1.00 20.05 226 THR A CA 1
ATOM 1466 C C . THR A 1 208 ? 30.268 63.673 51.537 1.00 16.70 226 THR A C 1
ATOM 1467 O O . THR A 1 208 ? 29.569 64.594 51.950 1.00 22.30 226 THR A O 1
ATOM 1471 N N . GLU A 1 209 ? 31.408 63.870 50.878 1.00 16.95 227 GLU A N 1
ATOM 1472 C CA . GLU A 1 209 ? 31.938 65.212 50.617 1.00 20.60 227 GLU A CA 1
ATOM 1473 C C . GLU A 1 209 ? 31.195 65.904 49.476 1.00 20.03 227 GLU A C 1
ATOM 1474 O O . GLU A 1 209 ? 30.732 67.040 49.603 1.00 19.43 227 GLU A O 1
ATOM 1480 N N . ALA A 1 210 ? 31.120 65.209 48.348 1.00 16.70 228 ALA A N 1
ATOM 1481 C CA . ALA A 1 210 ? 30.528 65.768 47.139 1.00 16.41 228 ALA A CA 1
ATOM 1482 C C . ALA A 1 210 ? 30.231 64.668 46.145 1.00 16.17 228 ALA A C 1
ATOM 1483 O O . ALA A 1 210 ? 30.836 63.591 46.189 1.00 12.99 228 ALA A O 1
ATOM 1485 N N . PHE A 1 211 ? 29.301 64.947 45.240 1.00 12.67 229 PHE A N 1
ATOM 1486 C CA . PHE A 1 211 ? 29.093 64.053 44.113 1.00 11.33 229 PHE A CA 1
ATOM 1487 C C . PHE A 1 211 ? 28.570 64.846 42.932 1.00 11.77 229 PHE A C 1
ATOM 1488 O O . PHE A 1 211 ? 28.326 66.052 43.053 1.00 13.64 229 PHE A O 1
ATOM 1496 N N . ALA A 1 212 ? 28.439 64.185 41.784 1.00 9.86 230 ALA A N 1
ATOM 1497 C CA . ALA A 1 212 ? 27.996 64.859 40.570 1.00 10.71 230 ALA A CA 1
ATOM 1498 C C . ALA A 1 212 ? 26.580 64.432 40.199 1.00 11.72 230 ALA A C 1
ATOM 1499 O O . ALA A 1 212 ? 26.256 63.248 40.239 1.00 12.64 230 ALA A O 1
ATOM 1501 N N . VAL A 1 213 ? 25.732 65.396 39.866 1.00 10.94 231 VAL A N 1
ATOM 1502 C CA . VAL A 1 213 ? 24.363 65.075 39.464 1.00 9.46 231 VAL A CA 1
ATOM 1503 C C . VAL A 1 213 ? 24.115 65.605 38.067 1.00 10.76 231 VAL A C 1
ATOM 1504 O O . VAL A 1 213 ? 24.364 66.776 37.796 1.00 11.05 231 VAL A O 1
ATOM 1508 N N . GLU A 1 214 ? 23.633 64.741 37.182 1.00 11.37 232 GLU A N 1
ATOM 1509 C CA . GLU A 1 214 ? 23.249 65.144 35.842 1.00 12.79 232 GLU A CA 1
ATOM 1510 C C . GLU A 1 214 ? 21.950 65.952 35.897 1.00 12.12 232 GLU A C 1
ATOM 1511 O O . GLU A 1 214 ? 20.909 65.436 36.312 1.00 12.29 232 GLU A O 1
ATOM 1517 N N . ILE A 1 215 ? 22.035 67.230 35.538 1.00 9.67 233 ILE A N 1
ATOM 1518 C CA . ILE A 1 215 ? 20.873 68.112 35.478 1.00 10.65 233 ILE A CA 1
ATOM 1519 C C . ILE A 1 215 ? 20.732 68.562 34.040 1.00 12.16 233 ILE A C 1
ATOM 1520 O O . ILE A 1 215 ? 21.626 69.225 33.517 1.00 13.54 233 ILE A O 1
ATOM 1525 N N . ASN A 1 216 ? 19.616 68.219 33.411 1.00 11.49 234 ASN A N 1
ATOM 1526 C CA . ASN A 1 216 ? 19.439 68.493 31.984 1.00 11.45 234 ASN A CA 1
ATOM 1527 C C . ASN A 1 216 ? 20.628 67.928 31.202 1.00 13.90 234 ASN A C 1
ATOM 1528 O O . ASN A 1 216 ? 20.852 66.717 31.237 1.00 13.71 234 ASN A O 1
ATOM 1533 N N . ASP A 1 217 ? 21.422 68.765 30.545 1.00 9.67 235 ASP A N 1
ATOM 1534 C CA . ASP A 1 217 ? 22.484 68.220 29.712 1.00 11.10 235 ASP A CA 1
ATOM 1535 C C . ASP A 1 217 ? 23.899 68.363 30.269 1.00 16.50 235 ASP A C 1
ATOM 1536 O O . ASP A 1 217 ? 24.860 68.310 29.500 1.00 17.66 235 ASP A O 1
ATOM 1541 N N . ASP A 1 218 ? 24.061 68.549 31.572 1.00 16.45 236 ASP A N 1
ATOM 1542 C CA . ASP A 1 218 ? 25.420 68.392 32.090 1.00 16.95 236 ASP A CA 1
ATOM 1543 C C . ASP A 1 218 ? 25.492 68.091 33.566 1.00 16.10 236 ASP A C 1
ATOM 1544 O O . ASP A 1 218 ? 24.539 68.288 34.327 1.00 13.28 236 ASP A O 1
ATOM 1549 N N . PHE A 1 219 ? 26.658 67.592 33.959 1.00 13.56 237 PHE A N 1
ATOM 1550 C CA . PHE A 1 219 ? 26.868 67.175 35.330 1.00 12.35 237 PHE A CA 1
ATOM 1551 C C . PHE A 1 219 ? 27.199 68.378 36.191 1.00 13.86 237 PHE A C 1
ATOM 1552 O O . PHE A 1 219 ? 28.100 69.157 35.863 1.00 14.86 237 PHE A O 1
ATOM 1560 N N . LYS A 1 220 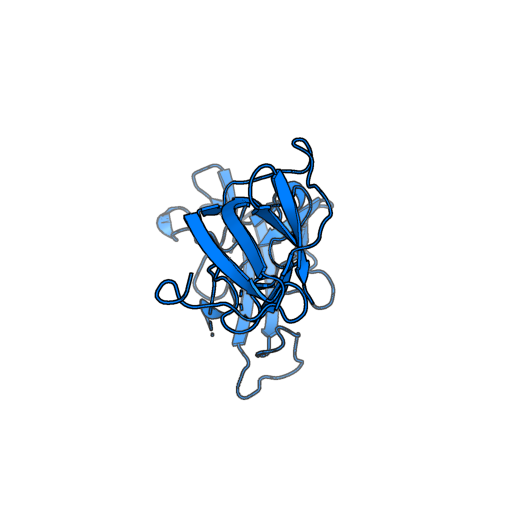? 26.453 68.531 37.287 1.00 11.84 238 LYS A N 1
ATOM 1561 C CA . LYS A 1 220 ? 26.663 69.630 38.227 1.00 12.97 238 LYS A CA 1
ATOM 1562 C C . LYS A 1 220 ? 27.217 69.128 39.559 1.00 13.55 238 LYS A C 1
ATOM 1563 O O . LYS A 1 220 ? 26.879 68.036 40.005 1.00 12.54 238 LYS A O 1
ATOM 1569 N N . LEU A 1 221 ? 28.012 69.967 40.215 1.00 13.43 239 LEU A N 1
ATOM 1570 C CA . LEU A 1 221 ? 28.601 69.645 41.506 1.00 12.92 239 LEU A CA 1
ATOM 1571 C C . LEU A 1 221 ? 27.606 69.813 42.638 1.00 14.32 239 LEU A C 1
ATOM 1572 O O . LEU A 1 221 ? 26.984 70.875 42.774 1.00 18.14 239 LEU A O 1
ATOM 1577 N N . ALA A 1 222 ? 27.451 68.762 43.442 1.00 14.63 240 ALA A N 1
ATOM 1578 C CA . ALA A 1 222 ? 26.612 68.784 44.631 1.00 15.11 240 ALA A CA 1
ATOM 1579 C C . ALA A 1 222 ? 27.494 68.704 45.868 1.00 17.88 240 ALA A C 1
ATOM 1580 O O . ALA A 1 222 ? 28.316 67.793 45.981 1.00 15.99 240 ALA A O 1
ATOM 1582 N N . THR A 1 223 ? 27.319 69.637 46.802 1.00 17.16 241 THR A N 1
ATOM 1583 C CA . THR A 1 223 ? 28.147 69.644 48.008 1.00 17.11 241 THR A CA 1
ATOM 1584 C C . THR A 1 223 ? 27.314 69.745 49.281 1.00 21.22 241 THR A C 1
ATOM 1585 O O . THR A 1 223 ? 26.204 70.263 49.256 1.00 17.08 241 THR A O 1
ATOM 1589 N N . LYS A 1 224 ? 27.857 69.250 50.393 1.00 18.29 242 LYS A N 1
ATOM 1590 C CA . LYS A 1 224 ? 27.106 69.154 51.635 1.00 24.32 242 LYS A CA 1
ATOM 1591 C C . LYS A 1 224 ? 26.802 70.541 52.178 1.00 26.13 242 LYS A C 1
ATOM 1592 O O . LYS A 1 224 ? 27.686 71.390 52.257 1.00 30.42 242 LYS A O 1
ATOM 1598 N N . VAL A 1 225 ? 25.537 70.787 52.510 1.00 30.64 243 VAL A N 1
ATOM 1599 C CA . VAL A 1 225 ? 25.142 72.090 53.047 1.00 35.00 243 VAL A CA 1
ATOM 1600 C C . VAL A 1 225 ? 25.043 72.039 54.567 1.00 43.58 243 VAL A C 1
ATOM 1601 O O . VAL A 1 225 ? 23.960 71.857 55.122 1.00 49.68 243 VAL A O 1
#

Organism: Lactococcus lactis subsp. lactis (NCBI:txid1360)

Solvent-accessible surface area: 11204 Å² total

InterPro domains:
  IPR040876 Lantibiotic immunity protein Spa1, C-terminal [PF18218] (142-240)

B-factor: mean 25.32, std 11.96, range [8.06, 100.5]

Secondary structure (DSSP, 8-state):
-EEPTT-SSEEEETTEEEEEEEEE--GGGEEEEEEEEEEEEEE-----EESS--TT-EEEEEEEEEEETTS-B--BTTB-EEEEEGGGBTTBPBPPGGG---S-EE-SS-TTEEE---EEEEEEEE--TTTEEEEEEEEEEEEEEETTT--B--GGG---EEEEEEEEEEEETTS-TTTEEEEEETTEEEEEEE-

Nearest PDB structures (foldseek):
  5xhb-assembly1_A  TM=1.004E+00  e=5.806E-35  Lactococcus lactis subsp. lactis
  2n32-assembly1_A  TM=9.309E-01  e=2.166E-12  Lactococcus lactis subsp. lactis
  2n2e-assembly1_A  TM=9.335E-01  e=1.945E-11  Lactococcus lactis subsp. lactis
  2gqh-assembly1_A  TM=2.383E-01  e=7.937E+00  Homo sapiens

Radius of gyration: 19.9 Å; Cα contacts (8 Å, |Δi|>4): 453; chains: 1; bounding box: 55×51×47 Å

Foldseek 3Di:
DAADPFDPFWGADPRFIKGWFQAWDDPVFWDAFPDFDWDKWKAAVVRTTDPDHDPGIDIWIDTTWTQTNVRFIWDIPPTITTMGGLQCAQQTHGHDPVVNLQDWDQDQAANQWIGSVFIKGWDPAFQDPVFFAHWDFFDQDKFKAQPPRRHGDDPVPPVPIDMWGWTTKTGTGSDHVQAWIWIDTPHGTTIIGTD